Protein AF-A7SF29-F1 (afdb_monomer)

Structure (mmCIF, N/CA/C/O backbone):
data_AF-A7SF29-F1
#
_entry.id   AF-A7SF29-F1
#
loop_
_atom_site.group_PDB
_atom_site.id
_atom_site.type_symbol
_atom_site.label_atom_id
_atom_site.label_alt_id
_atom_site.label_comp_id
_atom_site.label_asym_id
_atom_site.label_entity_id
_atom_site.label_seq_id
_atom_site.pdbx_PDB_ins_code
_atom_site.Cartn_x
_atom_site.Cartn_y
_atom_site.Cartn_z
_atom_site.occupancy
_atom_site.B_iso_or_equiv
_atom_site.auth_seq_id
_atom_site.auth_comp_id
_atom_site.auth_asym_id
_atom_site.auth_atom_id
_atom_site.pdbx_PDB_model_num
ATOM 1 N N . MET A 1 1 ? 25.256 -16.447 -29.160 1.00 44.31 1 MET A N 1
ATOM 2 C CA . MET A 1 1 ? 24.575 -16.231 -30.457 1.00 44.31 1 MET A CA 1
ATOM 3 C C . MET A 1 1 ? 23.401 -15.228 -30.400 1.00 44.31 1 MET A C 1
ATOM 5 O O . MET A 1 1 ? 22.912 -14.857 -31.452 1.00 44.31 1 MET A O 1
ATOM 9 N N . LEU A 1 2 ? 22.988 -14.703 -29.229 1.00 45.66 2 LEU A N 1
ATOM 10 C CA . LEU A 1 2 ? 21.874 -13.729 -29.102 1.00 45.66 2 LEU A CA 1
ATOM 11 C C . LEU A 1 2 ? 22.300 -12.249 -28.932 1.00 45.66 2 LEU A C 1
ATOM 13 O O . LEU A 1 2 ? 21.450 -11.371 -28.845 1.00 45.66 2 LEU A O 1
ATOM 17 N N . PHE A 1 3 ? 23.603 -11.946 -28.924 1.00 51.81 3 PHE A N 1
ATOM 18 C CA . PHE A 1 3 ? 24.133 -10.595 -28.661 1.00 51.81 3 PHE A CA 1
ATOM 19 C C . PHE A 1 3 ? 24.069 -9.632 -29.865 1.00 51.81 3 PHE A C 1
ATOM 21 O O . PHE A 1 3 ? 24.267 -8.435 -29.692 1.00 51.81 3 PHE A O 1
ATOM 28 N N . ASN A 1 4 ? 23.767 -10.123 -31.073 1.00 58.84 4 ASN A N 1
ATOM 29 C CA . ASN A 1 4 ? 23.844 -9.323 -32.306 1.00 58.84 4 ASN A CA 1
ATOM 30 C C . ASN A 1 4 ? 22.511 -8.687 -32.744 1.00 58.84 4 ASN A C 1
ATOM 32 O O . ASN A 1 4 ? 22.497 -7.925 -33.706 1.00 58.84 4 ASN A O 1
ATOM 36 N N . PHE A 1 5 ? 21.394 -8.967 -32.063 1.00 61.91 5 PHE A N 1
ATOM 37 C CA . PHE A 1 5 ? 20.075 -8.474 -32.487 1.00 61.91 5 PHE A CA 1
ATOM 38 C C . PHE A 1 5 ? 19.800 -7.025 -32.065 1.00 61.91 5 PHE A C 1
ATOM 40 O O . PHE A 1 5 ? 19.164 -6.279 -32.805 1.00 61.91 5 PHE A O 1
ATOM 47 N N . PHE A 1 6 ? 20.332 -6.595 -30.916 1.00 76.81 6 PHE A N 1
ATOM 48 C CA . PHE A 1 6 ? 20.069 -5.261 -30.368 1.00 76.81 6 PHE A CA 1
ATOM 49 C C . PHE A 1 6 ? 20.445 -4.116 -31.321 1.00 76.81 6 PHE A C 1
ATOM 51 O O . PHE A 1 6 ? 19.596 -3.260 -31.559 1.00 76.81 6 PHE A O 1
ATOM 58 N N . PRO A 1 7 ? 21.651 -4.071 -31.924 1.00 83.25 7 PRO A N 1
ATOM 59 C CA . PRO A 1 7 ? 22.020 -2.959 -32.800 1.00 83.25 7 PRO A CA 1
ATOM 60 C C . PRO A 1 7 ? 21.125 -2.830 -34.037 1.00 83.25 7 PRO A C 1
ATOM 62 O O . PRO A 1 7 ? 20.732 -1.718 -34.388 1.00 83.25 7 PRO A O 1
ATOM 65 N N . ALA A 1 8 ? 20.778 -3.954 -34.673 1.00 88.38 8 ALA A N 1
ATOM 66 C CA . ALA A 1 8 ? 19.949 -3.967 -35.876 1.00 88.38 8 ALA A CA 1
ATOM 67 C C . ALA A 1 8 ? 18.510 -3.531 -35.567 1.00 88.38 8 ALA A C 1
ATOM 69 O O . ALA A 1 8 ? 17.984 -2.638 -36.231 1.00 88.38 8 ALA A O 1
ATOM 70 N N . SER A 1 9 ? 17.906 -4.090 -34.513 1.00 90.56 9 SER A N 1
ATOM 71 C CA . SER A 1 9 ? 16.562 -3.707 -34.074 1.00 90.56 9 SER A CA 1
ATOM 72 C C . SER A 1 9 ? 16.500 -2.243 -33.641 1.00 90.56 9 SER A C 1
ATOM 74 O O . SER A 1 9 ? 15.633 -1.512 -34.102 1.00 90.56 9 SER A O 1
ATOM 76 N N . LEU A 1 10 ? 17.451 -1.770 -32.827 1.00 91.88 10 LEU A N 1
ATOM 77 C CA . LEU A 1 10 ? 17.484 -0.371 -32.387 1.00 91.88 10 LEU A CA 1
ATOM 78 C C . LEU A 1 10 ? 17.693 0.608 -33.548 1.00 91.88 10 LEU A C 1
ATOM 80 O O . LEU A 1 10 ? 17.181 1.723 -33.500 1.00 91.88 10 LEU A O 1
ATOM 84 N N . LYS A 1 11 ? 18.457 0.229 -34.580 1.00 91.75 11 LYS A N 1
ATOM 85 C CA . LYS A 1 11 ? 18.588 1.031 -35.802 1.00 91.75 11 LYS A CA 1
ATOM 86 C C . LYS A 1 11 ? 17.246 1.123 -36.531 1.00 91.75 11 LYS A C 1
ATOM 88 O O . LYS A 1 11 ? 16.775 2.229 -36.769 1.00 91.75 11 LYS A O 1
ATOM 93 N N . HIS A 1 12 ? 16.610 -0.018 -36.788 1.00 93.38 12 HIS A N 1
ATOM 94 C CA . HIS A 1 12 ? 15.307 -0.074 -37.447 1.00 93.38 12 HIS A CA 1
ATOM 95 C C . HIS A 1 12 ? 14.232 0.723 -36.690 1.00 93.38 12 HIS A C 1
ATOM 97 O O . HIS A 1 12 ? 13.472 1.472 -37.297 1.00 93.38 12 HIS A O 1
ATOM 103 N N . TYR A 1 13 ? 14.195 0.627 -35.358 1.00 94.69 13 TYR A N 1
ATOM 104 C CA . TYR A 1 13 ? 13.258 1.384 -34.523 1.00 94.69 13 TYR A CA 1
ATOM 105 C C . TYR A 1 13 ? 13.451 2.897 -34.651 1.00 94.69 13 TYR A C 1
ATOM 107 O O . TYR A 1 13 ? 12.472 3.624 -34.782 1.00 94.69 13 TYR A O 1
ATOM 115 N N . ARG A 1 14 ? 14.700 3.377 -34.698 1.00 93.50 14 ARG A N 1
ATOM 116 C CA . ARG A 1 14 ? 14.974 4.802 -34.947 1.00 93.50 14 ARG A CA 1
ATOM 117 C C . ARG A 1 14 ? 14.497 5.241 -36.330 1.00 93.50 14 ARG A C 1
ATOM 119 O O . ARG A 1 14 ? 13.853 6.274 -36.446 1.00 93.50 14 ARG A O 1
ATOM 126 N N . GLU A 1 15 ? 14.786 4.452 -37.362 1.00 94.44 15 GLU A N 1
ATOM 127 C CA . GLU A 1 15 ? 14.414 4.758 -38.753 1.00 94.44 15 GLU A CA 1
ATOM 128 C C . GLU A 1 15 ? 12.896 4.740 -38.983 1.00 94.44 15 GLU A C 1
ATOM 130 O O . GLU A 1 15 ? 12.392 5.457 -39.841 1.00 94.44 15 GLU A O 1
ATOM 135 N N . THR A 1 16 ? 12.160 3.954 -38.195 1.00 95.62 16 THR A N 1
ATOM 136 C CA . THR A 1 16 ? 10.691 3.853 -38.254 1.00 95.62 16 THR A CA 1
ATOM 137 C C . THR A 1 16 ? 9.968 4.819 -37.313 1.00 95.62 16 THR A C 1
ATOM 139 O O . THR A 1 16 ? 8.744 4.780 -37.219 1.00 95.62 16 THR A O 1
ATOM 142 N N . GLY A 1 17 ? 10.697 5.701 -36.620 1.00 94.00 17 GLY A N 1
ATOM 143 C CA . GLY A 1 17 ? 10.110 6.713 -35.739 1.00 94.00 17 GLY A CA 1
ATOM 144 C C . GLY A 1 17 ? 9.618 6.181 -34.388 1.00 94.00 17 GLY A C 1
ATOM 145 O O . GLY A 1 17 ? 8.903 6.886 -33.675 1.00 94.00 17 GLY A O 1
ATOM 146 N N . ILE A 1 18 ? 10.001 4.962 -33.995 1.00 95.81 18 ILE A N 1
ATOM 147 C CA . ILE A 1 18 ? 9.765 4.470 -32.635 1.00 95.81 18 ILE A CA 1
ATOM 148 C C . ILE A 1 18 ? 10.615 5.291 -31.665 1.00 95.81 18 ILE A C 1
ATOM 150 O O . ILE A 1 18 ? 11.820 5.459 -31.850 1.00 95.81 18 ILE A O 1
ATOM 154 N N . ARG A 1 19 ? 9.982 5.783 -30.597 1.00 95.81 19 ARG A N 1
ATOM 155 C CA . ARG A 1 19 ? 10.639 6.650 -29.606 1.00 95.81 19 ARG A CA 1
ATOM 156 C C . ARG A 1 19 ? 11.041 5.909 -28.337 1.00 95.81 19 ARG A C 1
ATOM 158 O O . ARG A 1 19 ? 12.102 6.168 -27.785 1.00 95.81 19 ARG A O 1
ATOM 165 N N . GLY A 1 20 ? 10.222 4.962 -27.889 1.00 96.25 20 GLY A N 1
ATOM 166 C CA . GLY A 1 20 ? 10.434 4.217 -26.653 1.00 96.25 20 GLY A CA 1
ATOM 167 C C . GLY A 1 20 ? 10.450 2.716 -26.885 1.00 96.25 20 GLY A C 1
ATOM 168 O O . GLY A 1 20 ? 9.543 2.181 -27.515 1.00 96.25 20 GLY A O 1
ATOM 169 N N . VAL A 1 21 ? 11.450 2.032 -26.338 1.00 96.25 21 VAL A N 1
ATOM 170 C CA . VAL A 1 21 ? 11.546 0.569 -26.379 1.00 96.25 21 VAL A CA 1
ATOM 171 C C . VAL A 1 21 ? 11.429 0.023 -24.967 1.00 96.25 21 VAL A C 1
ATOM 173 O O . VAL A 1 21 ? 12.101 0.509 -24.062 1.00 96.25 21 VAL A O 1
ATOM 176 N N . TRP A 1 22 ? 10.603 -1.005 -24.798 1.00 97.06 22 TRP A N 1
ATOM 177 C CA . TRP A 1 22 ? 10.375 -1.696 -23.532 1.00 97.06 22 TRP A CA 1
ATOM 178 C C . TRP A 1 22 ? 10.736 -3.165 -23.702 1.00 97.06 22 TRP A C 1
ATOM 180 O O . TRP A 1 22 ? 10.306 -3.801 -24.664 1.00 97.06 22 TRP A O 1
ATOM 190 N N . ILE A 1 23 ? 11.516 -3.714 -22.775 1.00 96.00 23 ILE A N 1
ATOM 191 C CA . ILE A 1 23 ? 11.890 -5.128 -22.792 1.00 96.00 23 ILE A CA 1
ATOM 192 C C . ILE A 1 23 ? 11.593 -5.730 -21.431 1.00 96.00 23 ILE A C 1
ATOM 194 O O . ILE A 1 23 ? 12.133 -5.305 -20.412 1.00 96.00 23 ILE A O 1
ATOM 198 N N . LYS A 1 24 ? 10.761 -6.770 -21.436 1.00 97.81 24 LYS A N 1
ATOM 199 C CA . LYS A 1 24 ? 10.537 -7.644 -20.289 1.00 97.81 24 LYS A CA 1
ATOM 200 C C . LYS A 1 24 ? 11.539 -8.792 -20.341 1.00 97.81 24 LYS A C 1
ATOM 202 O O . LYS A 1 24 ? 11.499 -9.606 -21.259 1.00 97.81 24 LYS A O 1
ATOM 207 N N . ILE A 1 25 ? 12.414 -8.874 -19.347 1.00 96.88 25 ILE A N 1
ATOM 208 C CA . ILE A 1 25 ? 13.416 -9.932 -19.215 1.00 96.88 25 ILE A CA 1
ATOM 209 C C . ILE A 1 25 ? 12.992 -10.833 -18.058 1.00 96.88 25 ILE A C 1
ATOM 211 O O . ILE A 1 25 ? 12.961 -10.404 -16.904 1.00 96.88 25 ILE A O 1
ATOM 215 N N . SER A 1 26 ? 12.646 -12.086 -18.360 1.00 97.94 26 SER A N 1
ATOM 216 C CA . SER A 1 26 ? 12.336 -13.080 -17.327 1.00 97.94 26 SER A CA 1
ATOM 217 C C . SER A 1 26 ? 13.552 -13.335 -16.433 1.00 97.94 26 SER A C 1
ATOM 219 O O . SER A 1 26 ? 14.686 -13.329 -16.908 1.00 97.94 26 SER A O 1
ATOM 221 N N . ILE A 1 27 ? 13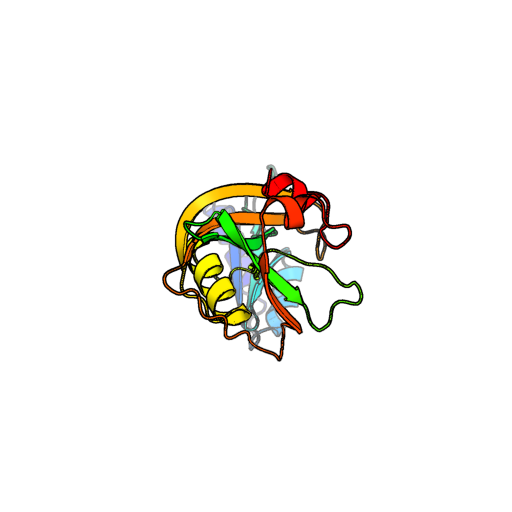.321 -13.669 -15.162 1.00 97.81 27 ILE A N 1
ATOM 222 C CA . ILE A 1 27 ? 14.365 -14.112 -14.230 1.00 97.81 27 ILE A CA 1
ATOM 223 C C . ILE A 1 27 ? 15.161 -15.311 -14.771 1.00 97.81 27 ILE A C 1
ATOM 225 O O . ILE A 1 27 ? 16.364 -15.402 -14.553 1.00 97.81 27 ILE A O 1
ATOM 229 N N . LYS A 1 28 ? 14.528 -16.181 -15.576 1.00 97.75 28 LYS A N 1
ATOM 230 C CA . LYS A 1 28 ? 15.188 -17.315 -16.255 1.00 97.75 28 LYS A CA 1
ATOM 231 C C . LYS A 1 28 ? 16.173 -16.884 -17.348 1.00 97.75 28 LYS A C 1
ATOM 233 O O . LYS A 1 28 ? 16.944 -17.697 -17.842 1.00 97.75 28 LYS A O 1
ATOM 238 N N . GLN A 1 29 ? 16.120 -15.620 -17.752 1.00 96.12 29 GLN A N 1
ATOM 239 C CA . GLN A 1 29 ? 16.907 -15.025 -18.826 1.00 96.12 29 GLN A CA 1
ATOM 240 C C . GLN A 1 29 ? 17.709 -13.812 -18.317 1.00 96.12 29 GLN A C 1
ATOM 242 O O . GLN A 1 29 ? 18.043 -12.910 -19.087 1.00 96.12 29 GLN A O 1
ATOM 247 N N . CYS A 1 30 ? 18.024 -13.776 -17.016 1.00 95.56 30 CYS A N 1
ATOM 248 C CA . CYS A 1 30 ? 18.692 -12.648 -16.361 1.00 95.56 30 CYS A CA 1
ATOM 249 C C . CYS A 1 30 ? 20.060 -12.295 -16.975 1.00 95.56 30 CYS A C 1
ATOM 251 O O . CYS A 1 30 ? 20.499 -11.150 -16.882 1.00 95.56 30 CYS A O 1
ATOM 253 N N . SER A 1 31 ? 20.699 -13.227 -17.686 1.00 95.62 31 SER A N 1
ATOM 254 C CA . SER A 1 31 ? 21.932 -12.979 -18.439 1.00 95.62 31 SER A CA 1
ATOM 255 C C . SER A 1 31 ? 21.786 -11.924 -19.548 1.00 95.62 31 SER A C 1
ATOM 257 O O . SER A 1 31 ? 22.798 -11.367 -19.972 1.00 95.62 31 SER A O 1
ATOM 259 N N . PHE A 1 32 ? 20.566 -11.580 -19.988 1.00 94.25 32 PHE A N 1
ATOM 260 C CA . PHE A 1 32 ? 20.338 -10.472 -20.930 1.00 94.25 32 PHE A CA 1
ATOM 261 C C . PHE A 1 32 ? 20.339 -9.085 -20.287 1.00 94.25 32 PHE A C 1
ATOM 263 O O . PHE A 1 32 ? 20.475 -8.098 -21.007 1.00 94.25 32 PHE A O 1
ATOM 270 N N . ILE A 1 33 ? 20.228 -8.983 -18.962 1.00 95.69 33 ILE A N 1
ATOM 271 C CA . ILE A 1 33 ? 20.222 -7.696 -18.254 1.00 95.69 33 ILE A CA 1
ATOM 272 C C . ILE A 1 33 ? 21.499 -6.884 -18.541 1.00 95.69 33 ILE A C 1
ATOM 274 O O . ILE A 1 33 ? 21.370 -5.769 -19.051 1.00 95.69 33 ILE A O 1
ATOM 278 N N . PRO A 1 34 ? 22.729 -7.405 -18.321 1.00 96.25 34 PRO A N 1
ATOM 279 C CA . PRO A 1 34 ? 23.945 -6.644 -18.625 1.00 96.25 34 PRO A CA 1
ATOM 280 C C . PRO A 1 34 ? 24.074 -6.291 -20.115 1.00 96.25 34 PRO A C 1
ATOM 282 O O . PRO A 1 34 ? 24.665 -5.269 -20.460 1.00 96.25 34 PRO A O 1
ATOM 285 N N . VAL A 1 35 ? 23.495 -7.100 -21.009 1.00 93.75 35 VAL A N 1
ATOM 286 C CA . VAL A 1 35 ? 23.484 -6.833 -22.456 1.00 93.75 35 VAL A CA 1
ATOM 287 C C . VAL A 1 35 ? 22.607 -5.633 -22.776 1.00 93.75 35 VAL A C 1
ATOM 289 O O . VAL A 1 35 ? 23.060 -4.714 -23.452 1.00 93.75 35 VAL A O 1
ATOM 292 N N . ALA A 1 36 ? 21.378 -5.609 -22.260 1.00 94.25 36 ALA A N 1
ATOM 293 C CA . ALA A 1 36 ? 20.461 -4.495 -22.455 1.00 94.25 36 ALA A CA 1
ATOM 294 C C . ALA A 1 36 ? 21.061 -3.189 -21.907 1.00 94.25 36 ALA A C 1
ATOM 296 O O . ALA A 1 36 ? 21.097 -2.184 -22.617 1.00 94.25 36 ALA A O 1
ATOM 297 N N . VAL A 1 37 ? 21.627 -3.223 -20.695 1.00 95.94 37 VAL A N 1
ATOM 298 C CA . VAL A 1 37 ? 22.277 -2.054 -20.077 1.00 95.94 37 VAL A CA 1
ATOM 299 C C . VAL A 1 37 ? 23.447 -1.548 -20.927 1.00 95.94 37 VAL A C 1
ATOM 301 O O . VAL A 1 37 ? 23.541 -0.350 -21.191 1.00 95.94 37 VAL A O 1
ATOM 304 N N . LYS A 1 38 ? 24.290 -2.445 -21.463 1.00 95.06 38 LYS A N 1
ATOM 305 C CA . LYS A 1 38 ? 25.384 -2.075 -22.382 1.00 95.06 38 LYS A CA 1
ATOM 306 C C . LYS A 1 38 ? 24.890 -1.360 -23.649 1.00 95.06 38 LYS A C 1
ATOM 308 O O . LYS A 1 38 ? 25.626 -0.562 -24.222 1.00 95.06 38 LYS A O 1
ATOM 313 N N . HIS A 1 39 ? 23.660 -1.629 -24.086 1.00 93.56 39 HIS A N 1
ATOM 314 C CA . HIS A 1 39 ? 23.034 -0.984 -25.244 1.00 93.56 39 HIS A CA 1
ATOM 315 C C . HIS A 1 39 ? 22.185 0.252 -24.892 1.00 93.56 39 HIS A C 1
ATOM 317 O O . HIS A 1 39 ? 21.512 0.801 -25.767 1.00 93.56 39 HIS A O 1
ATOM 323 N N . GLY A 1 40 ? 22.270 0.740 -23.650 1.00 94.19 40 GLY A N 1
ATOM 324 C CA . GLY A 1 40 ? 21.642 1.987 -23.210 1.00 94.19 40 GLY A CA 1
ATOM 325 C C . GLY A 1 40 ? 20.218 1.831 -22.684 1.00 94.19 40 GLY A C 1
ATOM 326 O O . GLY A 1 40 ? 19.515 2.833 -22.577 1.00 94.19 40 GLY A O 1
ATOM 327 N N . PHE A 1 41 ? 19.783 0.608 -22.367 1.00 96.12 41 PHE A N 1
ATOM 328 C CA . PHE A 1 41 ? 18.560 0.408 -21.593 1.00 96.12 41 PHE A CA 1
ATOM 329 C C . PHE A 1 41 ? 18.800 0.721 -20.113 1.00 96.12 41 PHE A C 1
ATOM 331 O O . PHE A 1 41 ? 19.853 0.403 -19.561 1.00 96.12 41 PHE A O 1
ATOM 338 N N . VAL A 1 42 ? 17.792 1.287 -19.459 1.00 97.06 42 VAL A N 1
ATOM 339 C CA . VAL A 1 42 ? 17.762 1.563 -18.018 1.00 97.06 42 VAL A CA 1
ATOM 340 C C . VAL A 1 42 ? 16.671 0.740 -17.342 1.00 97.06 42 VAL A C 1
ATOM 342 O O . VAL A 1 42 ? 15.740 0.268 -17.995 1.00 97.06 42 VAL A O 1
ATOM 345 N N . TYR A 1 43 ? 16.779 0.538 -16.031 1.00 97.62 43 TYR A N 1
ATOM 346 C CA . TYR A 1 43 ? 15.740 -0.151 -15.267 1.00 97.62 43 TYR A CA 1
ATOM 347 C C . TYR A 1 43 ? 14.499 0.725 -15.137 1.00 97.62 43 TYR A C 1
ATOM 349 O O . TYR A 1 43 ? 14.608 1.918 -14.869 1.00 97.62 43 TYR A O 1
ATOM 357 N N . HIS A 1 44 ? 13.327 0.114 -15.299 1.00 97.38 44 HIS A N 1
ATOM 358 C CA . HIS A 1 44 ? 12.052 0.789 -15.090 1.00 97.38 44 HIS A CA 1
ATOM 359 C C . HIS A 1 44 ? 11.307 0.223 -13.881 1.00 97.38 44 HIS A C 1
ATOM 361 O O . HIS A 1 44 ? 10.872 0.979 -13.022 1.00 97.38 44 HIS A O 1
ATOM 367 N N . HIS A 1 45 ? 11.104 -1.094 -13.826 1.00 96.62 45 HIS A N 1
ATOM 368 C CA . HIS A 1 45 ? 10.473 -1.769 -12.688 1.00 96.62 45 HIS A CA 1
ATOM 369 C C . HIS A 1 45 ? 10.777 -3.265 -12.700 1.00 96.62 45 HIS A C 1
ATOM 371 O O . HIS A 1 45 ? 11.206 -3.807 -13.720 1.00 96.62 45 HIS A O 1
ATOM 377 N N . CYS A 1 46 ? 10.533 -3.951 -11.588 1.00 95.88 46 CYS A N 1
ATOM 378 C CA . CYS A 1 46 ? 10.633 -5.402 -11.516 1.00 95.88 46 CYS A CA 1
ATOM 379 C C . CYS A 1 46 ? 9.464 -6.012 -10.743 1.00 95.88 46 CYS A C 1
ATOM 381 O O . CYS A 1 46 ? 8.822 -5.374 -9.916 1.00 95.88 46 CYS A O 1
ATOM 383 N N . TYR A 1 47 ? 9.222 -7.278 -11.043 1.00 94.38 47 TYR A N 1
ATOM 384 C CA . TYR A 1 47 ? 8.395 -8.198 -10.279 1.00 94.38 47 TYR A CA 1
ATOM 385 C C . TYR A 1 47 ? 9.278 -9.382 -9.863 1.00 94.38 47 TYR A C 1
ATOM 387 O O . TYR A 1 47 ? 10.362 -9.560 -10.430 1.00 94.38 47 TYR A O 1
ATOM 395 N N . PRO A 1 48 ? 8.822 -10.263 -8.954 1.00 96.12 48 PRO A N 1
ATOM 396 C CA . PRO A 1 48 ? 9.625 -11.406 -8.513 1.00 96.12 48 PRO A CA 1
ATOM 397 C C . PRO A 1 48 ? 10.159 -12.299 -9.648 1.00 96.12 48 PRO A C 1
ATOM 399 O O . PRO A 1 48 ? 11.181 -12.958 -9.492 1.00 96.12 48 PRO A O 1
ATOM 402 N N . THR A 1 49 ? 9.487 -12.331 -10.806 1.00 97.62 49 THR A N 1
ATOM 403 C CA . THR A 1 49 ? 9.821 -13.232 -11.922 1.00 97.62 49 THR A CA 1
ATOM 404 C C . THR A 1 49 ? 10.370 -12.538 -13.170 1.00 97.62 49 THR A C 1
ATOM 406 O O . THR A 1 49 ? 10.732 -13.231 -14.128 1.00 97.62 49 THR A O 1
ATOM 409 N N . PHE A 1 50 ? 10.443 -11.204 -13.206 1.00 97.69 50 PHE A N 1
ATOM 410 C CA . PHE A 1 50 ? 10.974 -10.464 -14.355 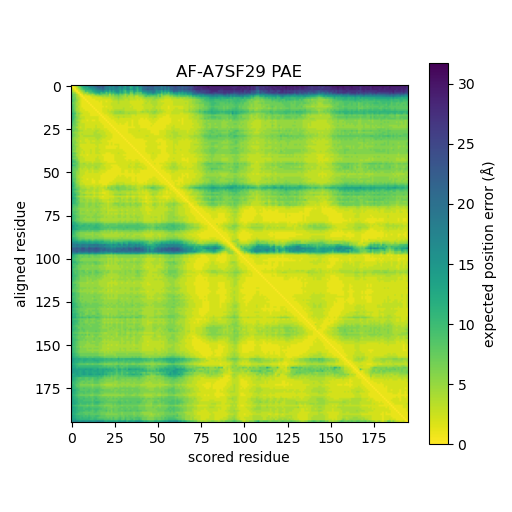1.00 97.69 50 PHE A CA 1
ATOM 411 C C . PHE A 1 50 ? 11.361 -9.022 -14.018 1.00 97.69 50 PHE A C 1
ATOM 413 O O . PHE A 1 50 ? 10.810 -8.409 -13.110 1.00 97.69 50 PHE A O 1
ATOM 420 N N . ILE A 1 51 ? 12.247 -8.451 -14.829 1.00 98.06 51 ILE A N 1
ATOM 421 C CA . ILE A 1 51 ? 12.541 -7.016 -14.853 1.00 98.06 51 ILE A CA 1
ATOM 422 C C . ILE A 1 51 ? 12.059 -6.413 -16.170 1.00 98.06 51 ILE A C 1
ATOM 424 O O . ILE A 1 51 ? 12.088 -7.067 -17.213 1.00 98.06 51 ILE A O 1
ATOM 428 N N . VAL A 1 52 ? 11.618 -5.163 -16.122 1.00 98.06 52 VAL A N 1
ATOM 429 C CA . VAL A 1 52 ? 11.344 -4.344 -17.296 1.00 98.06 52 VAL A CA 1
ATOM 430 C C . VAL A 1 52 ? 12.414 -3.273 -17.401 1.00 98.06 52 VAL A C 1
ATOM 432 O O . VAL A 1 52 ? 12.670 -2.526 -16.453 1.00 98.06 52 VAL A O 1
ATOM 435 N N . VAL A 1 53 ? 13.036 -3.214 -18.572 1.00 97.62 53 VAL A N 1
ATOM 436 C CA . VAL A 1 53 ? 14.029 -2.204 -18.927 1.00 97.62 53 VAL A CA 1
ATOM 437 C C . VAL A 1 53 ? 13.528 -1.384 -20.105 1.00 97.62 53 VAL A C 1
ATOM 439 O O . VAL A 1 53 ? 12.825 -1.906 -20.975 1.00 97.62 53 VAL A O 1
ATOM 442 N N . THR A 1 54 ? 13.879 -0.105 -20.137 1.00 97.62 54 THR A N 1
ATOM 443 C CA . THR A 1 54 ? 13.418 0.829 -21.165 1.00 97.62 54 THR A CA 1
ATOM 444 C C . THR A 1 54 ? 14.563 1.589 -21.804 1.00 97.62 54 THR A C 1
ATOM 446 O O . THR A 1 54 ? 15.623 1.762 -21.209 1.00 97.62 54 THR A O 1
ATOM 449 N N . GLN A 1 55 ? 14.356 2.044 -23.035 1.00 96.38 55 GLN A N 1
ATOM 450 C CA . GLN A 1 55 ? 15.257 2.973 -23.702 1.00 96.38 55 GLN A CA 1
ATOM 451 C C . GLN A 1 55 ? 14.444 4.015 -24.464 1.00 96.38 55 GLN A C 1
ATOM 453 O O . GLN A 1 55 ? 13.613 3.669 -25.306 1.00 96.38 55 GLN A O 1
ATOM 458 N N . TRP A 1 56 ? 14.716 5.287 -24.181 1.00 97.44 56 TRP A N 1
ATOM 459 C CA . TRP A 1 56 ? 14.298 6.398 -25.026 1.00 97.44 56 TRP A CA 1
ATOM 460 C C . TRP A 1 56 ? 15.313 6.560 -26.160 1.00 97.44 56 TRP A C 1
ATOM 462 O O . TRP A 1 56 ? 16.519 6.623 -25.919 1.00 97.44 56 TRP A O 1
ATOM 472 N N . LEU A 1 57 ? 14.838 6.520 -27.400 1.00 95.62 57 LEU A N 1
ATOM 473 C CA . LEU A 1 57 ? 15.668 6.528 -28.604 1.00 95.62 57 LEU A CA 1
ATOM 474 C C . LEU A 1 57 ? 16.034 7.933 -29.111 1.00 95.62 57 LEU A C 1
ATOM 476 O O . LEU A 1 57 ? 17.171 8.071 -29.583 1.00 95.62 57 LEU A O 1
ATOM 480 N N . PRO A 1 58 ? 15.142 8.943 -29.042 1.00 95.31 58 PRO A N 1
ATOM 481 C CA . PRO A 1 58 ? 15.470 10.323 -29.387 1.00 95.31 58 PRO A CA 1
ATOM 482 C C . PRO A 1 58 ? 16.575 10.891 -28.489 1.00 95.31 58 PRO A C 1
ATOM 484 O O . PRO A 1 58 ? 16.659 10.566 -27.303 1.00 95.31 58 PRO A O 1
ATOM 487 N N . LYS A 1 59 ? 17.447 11.721 -29.068 1.00 91.44 59 LYS A N 1
ATOM 488 C CA . LYS A 1 59 ? 18.600 12.329 -28.367 1.00 91.44 59 LYS A CA 1
ATOM 489 C C . LYS A 1 59 ? 18.470 13.840 -28.194 1.00 91.44 59 LYS A C 1
ATOM 491 O O . LYS A 1 59 ? 19.188 14.431 -27.399 1.00 91.44 59 LYS A O 1
ATOM 496 N N . ASP A 1 60 ? 17.600 14.437 -28.986 1.00 95.06 60 ASP A N 1
ATOM 497 C CA . ASP A 1 60 ? 17.357 15.862 -29.161 1.00 95.06 60 ASP A CA 1
ATOM 498 C C . ASP A 1 60 ? 16.156 16.364 -28.348 1.00 95.06 60 ASP A C 1
ATOM 500 O O . ASP A 1 60 ? 15.853 17.553 -28.357 1.00 95.06 60 ASP A O 1
ATOM 504 N N . GLU A 1 61 ? 15.503 15.478 -27.596 1.00 94.56 61 GLU A N 1
ATOM 505 C CA . GLU A 1 61 ? 14.335 15.798 -26.781 1.00 94.56 61 GLU A CA 1
ATOM 506 C C . GLU A 1 61 ? 14.331 15.035 -25.444 1.00 94.56 61 GLU A C 1
ATOM 508 O O . GLU A 1 61 ? 14.939 13.962 -25.333 1.00 94.56 61 GLU A O 1
ATOM 513 N N . PRO A 1 62 ? 13.630 15.558 -24.419 1.00 95.88 62 PRO A N 1
ATOM 514 C CA . PRO A 1 62 ? 13.493 14.883 -23.135 1.00 95.88 62 PRO A CA 1
ATOM 515 C C . PRO A 1 62 ? 12.806 13.518 -23.253 1.00 95.88 62 PRO A C 1
ATOM 517 O O . PRO A 1 62 ? 11.909 13.315 -24.072 1.00 95.88 62 PRO A O 1
ATOM 520 N N . ASN A 1 63 ? 13.189 12.592 -22.375 1.00 95.94 63 ASN A N 1
ATOM 521 C CA . ASN A 1 63 ? 12.518 11.304 -22.245 1.00 95.94 63 ASN A CA 1
ATOM 522 C C . ASN A 1 63 ? 11.100 11.496 -21.683 1.00 95.94 63 ASN A C 1
ATOM 524 O O . ASN A 1 63 ? 10.951 11.953 -20.552 1.00 95.94 63 ASN A O 1
ATOM 528 N N . SER A 1 64 ? 10.077 11.124 -22.457 1.00 95.38 64 SER A N 1
ATOM 529 C CA . SER A 1 64 ? 8.669 11.217 -22.048 1.00 95.38 64 SER A CA 1
ATOM 530 C C . SER A 1 64 ? 8.046 9.867 -21.672 1.00 95.38 64 SER A C 1
ATOM 532 O O . SER A 1 64 ? 6.820 9.742 -21.659 1.00 95.38 64 SER A O 1
ATOM 534 N N . LEU A 1 65 ? 8.853 8.827 -21.437 1.00 96.31 65 LEU A N 1
ATOM 535 C CA . LEU A 1 65 ? 8.343 7.568 -20.898 1.00 96.31 65 LEU A CA 1
ATOM 536 C C . LEU A 1 65 ? 7.823 7.798 -19.472 1.00 96.31 65 LEU A C 1
ATOM 538 O O . LEU A 1 65 ? 8.532 8.411 -18.671 1.00 96.31 65 LEU A O 1
ATOM 542 N N . PRO A 1 66 ? 6.617 7.309 -19.133 1.00 94.38 66 PRO A N 1
ATOM 543 C CA . PRO A 1 66 ? 6.119 7.395 -17.768 1.00 94.38 66 PRO A CA 1
ATOM 544 C C . PRO A 1 66 ? 7.049 6.628 -16.828 1.00 94.38 66 PRO A C 1
ATOM 546 O O . PRO A 1 66 ? 7.625 5.614 -17.216 1.00 94.38 66 PRO A O 1
ATOM 549 N N . THR A 1 67 ? 7.187 7.103 -15.593 1.00 92.62 67 THR A N 1
ATOM 550 C CA . THR A 1 67 ? 7.863 6.353 -14.531 1.00 92.62 67 THR A CA 1
ATOM 551 C C . THR A 1 67 ? 6.958 5.238 -14.004 1.00 92.62 67 THR A C 1
ATOM 553 O O . THR A 1 67 ? 5.750 5.223 -14.247 1.00 92.62 67 THR A O 1
ATOM 556 N N . PHE A 1 68 ? 7.526 4.292 -13.254 1.00 94.75 68 PHE A N 1
ATOM 557 C CA . PHE A 1 68 ? 6.721 3.301 -12.538 1.00 94.75 68 PHE A CA 1
ATOM 558 C C . PHE A 1 68 ? 6.014 3.909 -11.320 1.00 94.75 68 PHE A C 1
ATOM 560 O O . PHE A 1 68 ? 6.358 5.006 -10.886 1.00 94.75 68 PHE A O 1
ATOM 567 N N . ALA A 1 69 ? 5.042 3.183 -10.761 1.00 92.38 69 ALA A N 1
ATOM 568 C CA . ALA A 1 69 ? 4.380 3.570 -9.522 1.00 92.38 69 ALA A CA 1
ATOM 569 C C . ALA A 1 69 ? 5.378 3.580 -8.349 1.00 92.38 69 ALA A C 1
ATOM 571 O O . ALA A 1 69 ? 6.069 2.592 -8.105 1.00 92.38 69 ALA A O 1
ATOM 572 N N . THR A 1 70 ? 5.434 4.699 -7.624 1.00 92.62 70 THR A N 1
ATOM 573 C CA . THR A 1 70 ? 6.344 4.940 -6.486 1.00 92.62 70 THR A CA 1
ATOM 574 C C . THR A 1 70 ? 5.582 5.406 -5.247 1.00 92.62 70 THR A C 1
ATOM 576 O O . THR A 1 70 ? 6.078 6.218 -4.466 1.00 92.62 70 THR A O 1
ATOM 579 N N . THR A 1 71 ? 4.338 4.959 -5.096 1.00 95.38 71 THR A N 1
ATOM 580 C CA . THR A 1 71 ? 3.464 5.392 -4.008 1.00 95.38 71 THR A CA 1
ATOM 581 C C . THR A 1 71 ? 2.907 4.186 -3.282 1.00 95.38 71 THR A C 1
ATOM 583 O O . THR A 1 71 ? 2.323 3.291 -3.889 1.00 95.38 71 THR A O 1
ATOM 586 N N . TYR A 1 72 ? 3.109 4.181 -1.972 1.00 96.38 72 TYR A N 1
ATOM 587 C CA . TYR A 1 72 ? 2.474 3.265 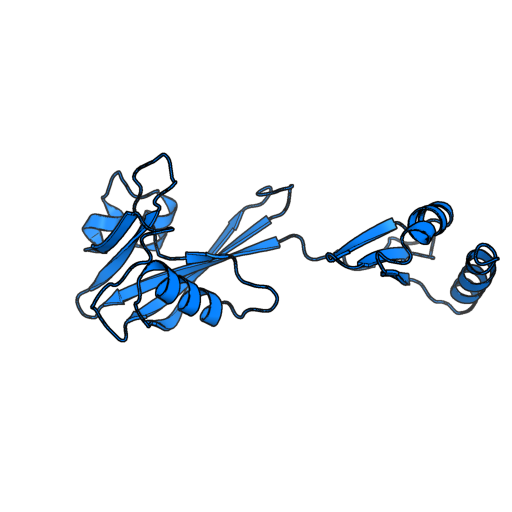-1.044 1.00 96.38 72 TYR A CA 1
ATOM 588 C C . TYR A 1 72 ? 1.044 3.726 -0.787 1.00 96.38 72 TYR A C 1
ATOM 590 O O . TYR A 1 72 ? 0.801 4.920 -0.628 1.00 96.38 72 TYR A O 1
ATOM 598 N N . ILE A 1 73 ? 0.109 2.780 -0.756 1.00 97.88 73 ILE A N 1
ATOM 599 C CA . ILE A 1 73 ? -1.299 3.048 -0.471 1.00 97.88 73 ILE A CA 1
ATOM 600 C C . ILE A 1 73 ? -1.652 2.358 0.841 1.00 97.88 73 ILE A C 1
ATOM 602 O O . ILE A 1 73 ? -1.686 1.130 0.902 1.00 97.88 73 ILE A O 1
ATOM 606 N N . GLY A 1 74 ? -1.881 3.149 1.883 1.00 97.81 74 GLY A N 1
ATOM 607 C CA . GLY A 1 74 ? -2.425 2.684 3.153 1.00 97.81 74 GLY A CA 1
ATOM 608 C C . GLY A 1 74 ? -3.895 3.067 3.284 1.00 97.81 74 GLY A C 1
ATOM 609 O O . GLY A 1 74 ? -4.319 4.114 2.791 1.00 97.81 74 GLY A O 1
ATOM 610 N N . VAL A 1 75 ? -4.682 2.239 3.959 1.00 98.62 75 VAL A N 1
ATOM 611 C CA . VAL A 1 75 ? -6.110 2.484 4.167 1.00 98.62 75 VAL A CA 1
ATOM 612 C C . VAL A 1 75 ? -6.484 2.146 5.603 1.00 98.62 75 VAL A C 1
ATOM 614 O O . VAL A 1 75 ? -6.017 1.150 6.147 1.00 98.62 75 VAL A O 1
ATOM 617 N N . ALA A 1 76 ? -7.337 2.964 6.215 1.00 98.31 76 ALA A N 1
ATOM 618 C CA . ALA A 1 76 ? -7.948 2.661 7.501 1.00 98.31 76 ALA A CA 1
ATOM 619 C C . ALA A 1 76 ? -9.468 2.782 7.486 1.00 98.31 76 ALA A C 1
ATOM 621 O O . ALA A 1 76 ? -10.039 3.621 6.783 1.00 98.31 76 ALA A O 1
ATOM 622 N N . GLY A 1 77 ? -10.097 1.955 8.318 1.00 98.44 77 GLY A N 1
ATOM 623 C CA . GLY A 1 77 ? -11.516 2.008 8.626 1.00 98.44 77 GLY A CA 1
ATOM 624 C C . GLY A 1 77 ? -11.786 2.909 9.827 1.00 98.44 77 GLY A C 1
ATOM 625 O O . GLY A 1 77 ? -11.396 2.613 10.953 1.00 98.44 77 GLY A O 1
ATOM 626 N N . PHE A 1 78 ? -12.505 3.999 9.597 1.00 98.50 78 PHE A N 1
ATOM 627 C CA . PHE A 1 78 ? -13.139 4.811 10.628 1.00 98.50 78 PHE A CA 1
ATOM 628 C C . PHE A 1 78 ? -14.546 4.253 10.867 1.00 98.50 78 PHE A C 1
ATOM 630 O O . PHE A 1 78 ? -15.527 4.716 10.283 1.00 98.50 78 PHE A O 1
ATOM 637 N N . VAL A 1 79 ? -14.623 3.172 11.647 1.00 98.62 79 VAL A N 1
ATOM 638 C CA . VAL A 1 79 ? -15.863 2.407 11.846 1.00 98.62 79 VAL A CA 1
ATOM 639 C C . VAL A 1 79 ? -16.620 2.953 13.050 1.00 98.62 79 VAL A C 1
ATOM 641 O O . VAL A 1 79 ? -16.146 2.834 14.181 1.00 98.62 79 VAL A O 1
ATOM 644 N N . VAL A 1 80 ? -17.799 3.527 12.814 1.00 98.06 80 VAL A N 1
ATOM 645 C CA . VAL A 1 80 ? -18.605 4.185 13.853 1.00 98.06 80 VAL A CA 1
ATOM 646 C C . VAL A 1 80 ? -19.939 3.468 14.006 1.00 98.06 80 VAL A C 1
ATOM 648 O O . VAL A 1 80 ? -20.629 3.205 13.023 1.00 98.06 80 VAL A O 1
ATOM 651 N N . ARG A 1 81 ? -20.296 3.141 15.248 1.00 96.19 81 ARG A N 1
ATOM 652 C CA . ARG A 1 81 ? -21.615 2.608 15.605 1.00 96.19 81 ARG A CA 1
ATOM 653 C C . ARG A 1 81 ? -22.668 3.709 15.698 1.00 96.19 81 ARG A C 1
ATOM 655 O O . ARG A 1 81 ? -22.346 4.874 15.904 1.00 96.19 81 ARG A O 1
ATOM 662 N N . ASP A 1 82 ? -23.935 3.309 15.675 1.00 94.38 82 ASP A N 1
ATOM 663 C CA . ASP A 1 82 ? -25.080 4.219 15.822 1.00 94.38 82 ASP A CA 1
ATOM 664 C C . ASP A 1 82 ? -25.098 4.989 17.157 1.00 94.38 82 ASP A C 1
ATOM 666 O O . ASP A 1 82 ? -25.696 6.059 17.245 1.00 94.38 82 ASP A O 1
ATOM 670 N N . ASP A 1 83 ? -24.433 4.475 18.196 1.00 94.56 83 ASP A N 1
ATOM 671 C CA . ASP A 1 83 ? -24.268 5.146 19.493 1.00 94.56 83 ASP A CA 1
ATOM 672 C C . ASP A 1 83 ? -23.038 6.069 19.565 1.00 94.56 83 ASP A C 1
ATOM 674 O O . ASP A 1 83 ? -22.748 6.622 20.622 1.00 94.56 83 ASP A O 1
ATOM 678 N N . GLY A 1 84 ? -22.330 6.266 18.449 1.00 94.69 84 GLY A N 1
ATOM 679 C CA . GLY A 1 84 ? -21.190 7.177 18.342 1.00 94.69 84 GLY A CA 1
ATOM 680 C C . GLY A 1 84 ? -19.848 6.581 18.773 1.00 94.69 84 GLY A C 1
ATOM 681 O O . GLY A 1 84 ? -18.833 7.281 18.727 1.00 94.69 84 GLY A O 1
ATOM 682 N N . GLN A 1 85 ? -19.801 5.302 19.157 1.00 97.88 85 GLN A N 1
ATOM 683 C CA . GLN A 1 85 ? -18.546 4.644 19.515 1.00 97.88 85 GLN A CA 1
ATOM 684 C C . GLN A 1 85 ? -17.719 4.271 18.276 1.00 97.88 85 GLN A C 1
ATOM 686 O O . GLN A 1 85 ? -18.236 3.730 17.296 1.00 97.88 85 GLN A O 1
ATOM 691 N N . LEU A 1 86 ? -16.411 4.514 18.355 1.00 98.44 86 LEU A N 1
ATOM 692 C CA . LEU A 1 86 ? -15.420 4.244 17.315 1.00 98.44 86 LEU A CA 1
ATOM 693 C C . LEU A 1 86 ? -14.707 2.911 17.572 1.00 98.44 86 LEU A C 1
ATOM 695 O O . LEU A 1 86 ? -14.268 2.641 18.692 1.00 98.44 86 LEU A O 1
ATOM 699 N N . LEU A 1 87 ? -14.539 2.092 16.535 1.00 98.56 87 LEU A N 1
ATOM 700 C CA . LEU A 1 87 ? -13.711 0.888 16.608 1.00 98.56 87 LEU A CA 1
ATOM 701 C C . LEU A 1 87 ? -12.226 1.252 16.591 1.00 98.56 87 LEU A C 1
ATOM 703 O O . LEU A 1 87 ? -11.754 1.926 15.674 1.00 98.56 87 LEU A O 1
ATOM 707 N N . VAL A 1 88 ? -11.477 0.771 17.580 1.00 98.06 88 VAL A N 1
ATOM 708 C CA . VAL A 1 88 ? -10.039 1.035 17.698 1.00 98.06 88 VAL A CA 1
ATOM 709 C C . VAL A 1 88 ? -9.264 -0.226 18.046 1.00 98.06 88 VAL A C 1
ATOM 711 O O . VAL A 1 88 ? -9.773 -1.113 18.736 1.00 98.06 88 VAL A O 1
ATOM 714 N N . VAL A 1 89 ? -8.006 -0.275 17.606 1.00 97.12 89 VAL A N 1
ATOM 715 C CA . VAL A 1 89 ? -7.113 -1.422 17.807 1.00 97.12 89 VAL A CA 1
ATOM 716 C C . VAL A 1 89 ? -5.769 -1.034 18.430 1.00 97.12 89 VAL A C 1
ATOM 718 O O . VAL A 1 89 ? -5.238 0.061 18.217 1.00 97.12 89 VAL A O 1
ATOM 721 N N . LYS A 1 90 ? -5.283 -1.964 19.253 1.00 94.75 90 LYS A N 1
ATOM 722 C CA . LYS A 1 90 ? -3.961 -2.197 19.841 1.00 94.75 90 LYS A CA 1
ATOM 723 C C . LYS A 1 90 ? -3.022 -3.025 18.961 1.00 94.75 90 LYS A C 1
ATOM 725 O O . LYS A 1 90 ? -3.204 -4.229 18.972 1.00 94.75 90 LYS A O 1
ATOM 730 N N . GLU A 1 91 ? -2.003 -2.498 18.278 1.00 90.62 91 GLU A N 1
ATOM 731 C CA . GLU A 1 91 ? -0.989 -3.376 17.643 1.00 90.62 91 GLU A CA 1
ATOM 732 C C . GLU A 1 91 ? -0.158 -4.137 18.694 1.00 90.62 91 GLU A C 1
ATOM 734 O O . GLU A 1 91 ? 0.285 -3.556 19.683 1.00 90.62 91 GLU A O 1
ATOM 739 N N . ARG A 1 92 ? 0.112 -5.429 18.464 1.00 86.69 92 ARG A N 1
ATOM 740 C CA . ARG A 1 92 ? 0.826 -6.298 19.416 1.00 86.69 92 ARG A CA 1
ATOM 741 C C . ARG A 1 92 ? 2.329 -6.058 19.483 1.00 86.69 92 ARG A C 1
ATOM 743 O O . ARG A 1 92 ? 2.916 -6.134 20.558 1.00 86.69 92 ARG A O 1
ATOM 750 N N . PHE A 1 93 ? 2.962 -5.818 18.338 1.00 83.69 93 PHE A N 1
ATOM 751 C CA . PHE A 1 93 ? 4.425 -5.740 18.229 1.00 83.69 93 PHE A CA 1
ATOM 752 C C . PHE A 1 93 ? 4.965 -4.310 18.219 1.00 83.69 93 PHE A C 1
ATOM 754 O O . PHE A 1 93 ? 6.164 -4.098 18.023 1.00 83.69 93 PHE A O 1
ATOM 761 N N . ARG A 1 94 ? 4.102 -3.313 18.430 1.00 76.88 94 ARG A N 1
ATOM 762 C CA . ARG A 1 94 ? 4.542 -1.926 18.541 1.00 76.88 94 ARG A CA 1
ATOM 763 C C . ARG A 1 94 ? 5.114 -1.679 19.933 1.0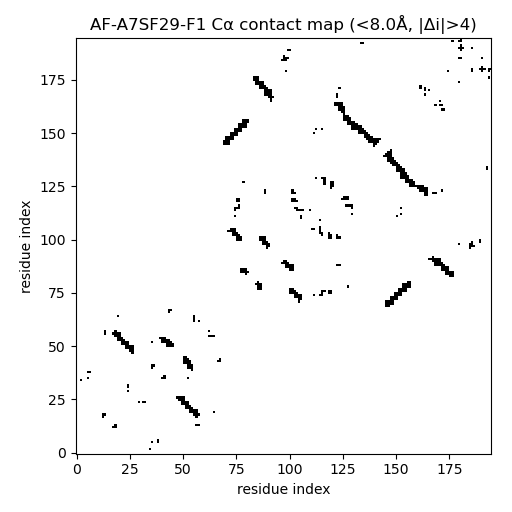0 76.88 94 ARG A C 1
ATOM 765 O O . ARG A 1 94 ? 4.538 -2.073 20.938 1.00 76.88 94 ARG A O 1
ATOM 772 N N . THR A 1 95 ? 6.248 -0.988 19.992 1.00 68.38 95 THR A N 1
ATOM 773 C CA . THR A 1 95 ? 6.925 -0.644 21.255 1.00 68.38 95 THR A CA 1
ATOM 774 C C . THR A 1 95 ? 6.167 0.387 22.087 1.00 68.38 95 THR A C 1
ATOM 776 O O . THR A 1 95 ? 6.433 0.527 23.278 1.00 68.38 95 THR A O 1
ATOM 779 N N . GLN A 1 96 ? 5.247 1.123 21.465 1.00 73.62 96 GLN A N 1
ATOM 780 C CA . GLN A 1 96 ? 4.460 2.165 22.102 1.00 73.62 96 GLN A CA 1
ATOM 781 C C . GLN A 1 96 ? 2.992 1.755 22.167 1.00 73.62 96 GLN A C 1
ATOM 783 O O . GLN A 1 96 ? 2.401 1.320 21.177 1.00 73.62 96 GLN A O 1
ATOM 788 N N . ASP A 1 97 ? 2.417 1.942 23.347 1.00 77.75 97 ASP A N 1
ATOM 789 C CA . ASP A 1 97 ? 1.047 1.584 23.668 1.00 77.75 97 ASP A CA 1
ATOM 790 C C . ASP A 1 97 ? 0.071 2.610 23.071 1.00 77.75 97 ASP A C 1
ATOM 792 O O . ASP A 1 97 ? -0.283 3.590 23.731 1.00 77.75 97 ASP A O 1
ATOM 796 N N . HIS A 1 98 ? -0.318 2.420 21.804 1.00 90.44 98 HIS A N 1
ATOM 797 C CA . HIS A 1 98 ? -1.126 3.386 21.054 1.00 90.44 98 HIS A CA 1
ATOM 798 C C . HIS A 1 98 ? -2.398 2.806 20.458 1.00 90.44 98 HIS A C 1
ATOM 800 O O . HIS A 1 98 ? -2.335 1.837 19.716 1.00 90.44 98 HIS A O 1
ATOM 806 N N . TRP A 1 99 ? -3.531 3.468 20.692 1.00 95.75 99 TRP A N 1
ATOM 807 C CA . TRP A 1 99 ? -4.777 3.182 19.986 1.00 95.75 99 TRP A CA 1
ATOM 808 C C . TRP A 1 99 ? -4.747 3.804 18.587 1.00 95.75 99 TRP A C 1
ATOM 810 O O . TRP A 1 99 ? -4.419 4.985 18.421 1.00 95.75 99 TRP A O 1
ATOM 820 N N . LYS A 1 100 ? -5.110 3.013 17.576 1.00 95.88 100 LYS A N 1
ATOM 821 C CA . LYS A 1 100 ? -5.254 3.456 16.184 1.00 95.88 100 LYS A CA 1
ATOM 822 C C . LYS A 1 100 ? -6.592 3.001 15.601 1.00 95.88 100 LYS A C 1
ATOM 824 O O . LYS A 1 100 ? -7.264 2.138 16.165 1.00 95.88 100 LYS A O 1
ATOM 829 N N . LEU A 1 101 ? -6.945 3.579 14.457 1.00 97.44 101 LEU A N 1
ATOM 830 C CA . LEU A 1 101 ? -7.965 3.013 13.579 1.00 97.44 101 LEU A CA 1
ATOM 831 C C . LEU A 1 101 ? -7.461 1.672 13.017 1.00 97.44 101 LEU A C 1
ATOM 833 O O . 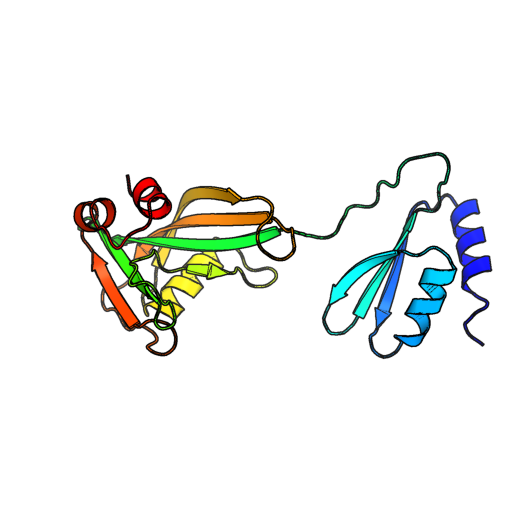LEU A 1 101 ? -6.257 1.576 12.740 1.00 97.44 101 LEU A O 1
ATOM 837 N N . PRO A 1 102 ? -8.335 0.670 12.834 1.00 97.38 102 PRO A N 1
ATOM 838 C CA . PRO A 1 102 ? -7.966 -0.536 12.111 1.00 97.38 102 PRO A CA 1
ATOM 839 C C . PRO A 1 102 ? -7.593 -0.214 10.661 1.00 97.38 102 PRO A C 1
ATOM 841 O O . PRO A 1 102 ? -8.210 0.657 10.036 1.00 97.38 102 PRO A O 1
ATOM 844 N N . GLY A 1 103 ? -6.572 -0.877 10.125 1.00 97.00 103 GLY A N 1
ATOM 845 C CA . GLY A 1 103 ? -6.080 -0.572 8.784 1.00 97.00 103 GLY A CA 1
ATOM 846 C C . GLY A 1 103 ? -4.664 -1.043 8.479 1.00 97.00 103 GLY A C 1
ATOM 847 O O . GLY A 1 103 ? -3.827 -1.197 9.374 1.00 97.00 103 GLY A O 1
ATOM 848 N N . GLY A 1 104 ? -4.377 -1.116 7.181 1.00 96.50 104 GLY A N 1
ATOM 849 C CA . GLY A 1 104 ? -3.133 -1.642 6.638 1.00 96.50 104 GLY A CA 1
ATOM 850 C C . GLY A 1 104 ? -2.871 -1.194 5.203 1.00 96.50 104 GLY A C 1
ATOM 851 O O . GLY A 1 104 ? -3.293 -0.117 4.772 1.00 96.50 104 GLY A O 1
ATOM 852 N N . MET A 1 105 ? -2.079 -1.983 4.483 1.00 97.31 105 MET A N 1
ATOM 853 C CA . MET A 1 105 ? -1.648 -1.675 3.119 1.00 97.31 105 MET A CA 1
ATOM 854 C C . MET A 1 105 ? -2.647 -2.241 2.111 1.00 97.31 105 MET A C 1
ATOM 856 O O . MET A 1 105 ? -3.127 -3.358 2.277 1.00 97.31 105 MET A O 1
ATOM 860 N N . ALA A 1 106 ? -2.912 -1.503 1.034 1.00 97.88 106 ALA A N 1
ATOM 861 C CA . ALA A 1 106 ? -3.675 -2.047 -0.081 1.00 97.88 106 ALA A CA 1
ATOM 862 C C . ALA A 1 106 ? -2.874 -3.140 -0.798 1.00 97.88 106 ALA A C 1
ATOM 864 O O . ALA A 1 106 ? -1.690 -2.953 -1.113 1.00 97.88 106 ALA A O 1
ATOM 865 N N . ASP A 1 107 ? -3.539 -4.255 -1.093 1.00 96.38 107 ASP A N 1
ATOM 866 C CA . ASP A 1 107 ? -2.967 -5.308 -1.919 1.00 96.38 107 ASP A CA 1
ATOM 867 C C . ASP A 1 107 ? -2.851 -4.875 -3.387 1.00 96.38 107 ASP A C 1
ATOM 869 O O . ASP A 1 107 ? -3.431 -3.887 -3.853 1.00 96.38 107 ASP A O 1
ATOM 873 N N . TYR A 1 108 ? -2.064 -5.629 -4.158 1.00 92.19 108 TYR A N 1
ATOM 874 C CA . TYR A 1 108 ? -1.876 -5.346 -5.577 1.00 92.19 108 TYR A CA 1
ATOM 875 C C . TYR A 1 108 ? -3.214 -5.391 -6.333 1.00 92.19 108 TYR A C 1
ATOM 877 O O . TYR A 1 108 ? -3.854 -6.438 -6.409 1.00 92.19 108 TYR A O 1
ATOM 885 N N . ASN A 1 109 ? -3.579 -4.264 -6.957 1.00 92.38 109 ASN A N 1
ATOM 886 C CA . ASN A 1 109 ? -4.851 -4.046 -7.659 1.00 92.38 109 ASN A CA 1
ATOM 887 C C . ASN A 1 109 ? -6.108 -4.155 -6.772 1.00 92.38 109 ASN A C 1
ATOM 889 O O . ASN A 1 109 ? -7.193 -4.421 -7.291 1.00 92.38 109 ASN A O 1
ATOM 893 N N . GLU A 1 110 ? -5.986 -3.939 -5.464 1.00 97.25 110 GLU A N 1
ATOM 894 C CA . GLU A 1 110 ? -7.131 -3.892 -4.553 1.00 97.25 110 GLU A CA 1
ATOM 895 C C . GLU A 1 110 ? -7.793 -2.498 -4.544 1.00 97.25 110 GLU A C 1
ATOM 897 O O . GLU A 1 110 ? -7.118 -1.468 -4.602 1.00 97.25 110 GLU A O 1
ATOM 902 N N . ASP A 1 111 ? -9.129 -2.456 -4.505 1.00 97.62 111 ASP A N 1
ATOM 903 C CA . ASP A 1 111 ? -9.895 -1.210 -4.361 1.00 97.62 111 ASP A CA 1
ATOM 904 C C . ASP A 1 111 ? -9.817 -0.704 -2.914 1.00 97.62 111 ASP A C 1
ATOM 906 O O . ASP A 1 111 ? -9.922 -1.489 -1.977 1.00 97.62 111 ASP A O 1
ATOM 910 N N . ILE A 1 112 ? -9.714 0.614 -2.721 1.00 98.38 112 ILE A N 1
ATOM 911 C CA . ILE A 1 112 ? -9.591 1.245 -1.394 1.00 98.38 112 ILE A CA 1
ATOM 912 C C . ILE A 1 112 ? -10.706 0.813 -0.427 1.00 98.38 112 ILE A C 1
ATOM 914 O O . ILE A 1 112 ? -10.452 0.612 0.760 1.00 98.38 112 ILE A O 1
ATOM 918 N N . ARG A 1 113 ? -11.941 0.650 -0.915 1.00 98.25 113 ARG A N 1
ATOM 919 C CA . ARG A 1 113 ? -13.086 0.226 -0.094 1.00 98.25 113 ARG A CA 1
ATOM 920 C C . ARG A 1 113 ? -12.935 -1.225 0.344 1.00 98.25 113 ARG A C 1
ATOM 922 O O . ARG A 1 113 ? -13.249 -1.549 1.487 1.00 98.25 113 ARG A O 1
ATOM 929 N N . GLU A 1 114 ? -12.432 -2.075 -0.548 1.00 98.38 114 GLU A N 1
ATOM 930 C CA . GLU A 1 114 ? -12.170 -3.481 -0.242 1.00 98.38 114 GLU A CA 1
ATOM 931 C C . GLU A 1 114 ? -10.996 -3.632 0.720 1.00 98.38 114 GLU A C 1
ATOM 933 O O . GLU A 1 114 ? -11.137 -4.375 1.686 1.00 98.38 114 GLU A O 1
ATOM 938 N N . THR A 1 115 ? -9.914 -2.860 0.556 1.00 98.56 115 THR A N 1
ATOM 939 C CA . THR A 1 115 ? -8.822 -2.806 1.539 1.00 98.56 115 THR A CA 1
ATOM 940 C C . THR A 1 115 ? -9.351 -2.418 2.918 1.00 98.56 115 THR A C 1
ATOM 942 O O . THR A 1 115 ? -9.085 -3.116 3.888 1.00 98.56 115 THR A O 1
ATOM 945 N N . ALA A 1 116 ? -10.152 -1.348 3.027 1.00 98.56 116 ALA A N 1
ATOM 946 C CA . ALA A 1 116 ? -10.716 -0.933 4.314 1.00 98.56 116 ALA A CA 1
ATOM 947 C C . ALA A 1 116 ? -11.563 -2.048 4.953 1.00 98.56 116 ALA A C 1
ATOM 949 O O . ALA A 1 116 ? -11.415 -2.343 6.136 1.00 98.56 116 ALA A O 1
ATOM 950 N N . ARG A 1 117 ? -12.427 -2.700 4.162 1.00 98.44 117 ARG A N 1
ATOM 951 C CA . ARG A 1 117 ? -13.282 -3.798 4.628 1.00 98.44 117 ARG A CA 1
ATOM 952 C C . ARG A 1 117 ? -12.475 -5.022 5.055 1.00 98.44 117 ARG A C 1
ATOM 954 O O . ARG A 1 117 ? -12.795 -5.609 6.087 1.00 98.44 117 ARG A O 1
ATOM 961 N N . ARG A 1 118 ? -11.463 -5.408 4.273 1.00 98.19 118 ARG A N 1
ATOM 962 C CA . ARG A 1 118 ? -10.575 -6.536 4.566 1.00 98.19 118 ARG A CA 1
ATOM 963 C C . ARG A 1 118 ? -9.806 -6.289 5.858 1.00 98.19 118 ARG A C 1
ATOM 965 O O . ARG A 1 118 ? -9.907 -7.107 6.759 1.00 98.19 118 ARG A O 1
ATOM 972 N N . GLU A 1 119 ? -9.128 -5.152 5.974 1.00 98.12 119 GLU A N 1
ATOM 973 C CA . GLU A 1 119 ? -8.297 -4.824 7.140 1.00 98.12 119 GLU A CA 1
ATOM 974 C C . GLU A 1 119 ? -9.124 -4.739 8.432 1.00 98.12 119 GLU A C 1
ATOM 976 O O . GLU A 1 119 ? -8.742 -5.302 9.455 1.00 98.12 119 GLU A O 1
ATOM 981 N N . VAL A 1 120 ? -10.306 -4.104 8.393 1.00 98.25 120 VAL A N 1
ATOM 982 C CA . VAL A 1 120 ? -11.220 -4.078 9.550 1.00 98.25 120 VAL A CA 1
ATOM 983 C C . VAL A 1 120 ? -11.615 -5.498 9.959 1.00 98.25 120 VAL A C 1
ATOM 985 O O . VAL A 1 120 ? -11.579 -5.826 11.147 1.00 98.25 120 VAL A O 1
ATOM 988 N N . LEU A 1 121 ? -11.976 -6.346 8.994 1.00 97.62 121 LEU A N 1
ATOM 989 C CA . LEU A 1 121 ? -12.383 -7.722 9.262 1.00 97.62 121 LEU A CA 1
ATOM 990 C C . LEU A 1 121 ? -11.224 -8.569 9.807 1.00 97.62 121 LEU A C 1
ATOM 992 O O . LEU A 1 121 ? -11.421 -9.296 10.776 1.00 97.62 121 LEU A O 1
ATOM 996 N N . GLU A 1 122 ? -10.036 -8.471 9.213 1.00 96.50 122 GLU A N 1
ATOM 997 C CA . GLU A 1 122 ? -8.839 -9.223 9.608 1.00 96.50 122 GLU A CA 1
ATOM 998 C C . GLU A 1 122 ? -8.375 -8.838 11.018 1.00 96.50 122 GLU A C 1
ATOM 1000 O O . GLU A 1 122 ? -8.169 -9.713 11.862 1.00 96.50 122 GLU A O 1
ATOM 1005 N N . GLU A 1 123 ? -8.282 -7.538 11.316 1.00 96.88 123 GLU A N 1
ATOM 1006 C CA . GLU A 1 123 ? -7.794 -7.072 12.615 1.00 96.88 123 GLU A CA 1
ATOM 1007 C C . GLU A 1 123 ? -8.840 -7.236 13.732 1.00 96.88 123 GLU A C 1
ATOM 1009 O O . GLU A 1 123 ? -8.457 -7.417 14.885 1.00 96.88 123 GLU A O 1
ATOM 1014 N N . THR A 1 124 ? -10.150 -7.173 13.447 1.00 97.44 124 THR A N 1
ATOM 1015 C CA . THR A 1 124 ? -11.184 -7.053 14.506 1.00 97.44 124 THR A CA 1
ATOM 1016 C C . THR A 1 124 ? -12.313 -8.079 14.460 1.00 97.44 124 THR A C 1
ATOM 1018 O O . THR A 1 124 ? -13.069 -8.192 15.430 1.00 97.44 124 THR A O 1
ATOM 1021 N N . GLY A 1 125 ? -12.466 -8.807 13.356 1.00 97.38 125 GLY A N 1
ATOM 1022 C CA . GLY A 1 125 ? -13.606 -9.692 13.111 1.00 97.38 125 GLY A CA 1
ATOM 1023 C C . GLY A 1 125 ? -14.916 -8.967 12.770 1.00 97.38 125 GLY A C 1
ATOM 1024 O O . GLY A 1 125 ? -15.942 -9.625 12.602 1.00 97.38 125 GLY A O 1
ATOM 1025 N N . ILE A 1 126 ? -14.910 -7.633 12.666 1.00 98.00 126 ILE A N 1
ATOM 1026 C CA . ILE A 1 126 ? -16.096 -6.837 12.340 1.00 98.00 126 ILE A CA 1
ATOM 1027 C C . ILE A 1 126 ? -16.260 -6.742 10.824 1.00 98.00 126 ILE A C 1
ATOM 1029 O O . ILE A 1 126 ? -15.391 -6.247 10.111 1.00 98.00 126 ILE A O 1
ATOM 1033 N N . GLU A 1 127 ? -17.418 -7.157 10.319 1.00 97.88 127 GLU A N 1
ATOM 1034 C CA . GLU A 1 127 ? -17.829 -6.791 8.967 1.00 97.88 127 GLU A CA 1
ATOM 1035 C C . GLU A 1 127 ? -18.345 -5.351 8.971 1.00 97.88 127 GLU A C 1
ATOM 1037 O O . GLU A 1 127 ? -19.210 -5.004 9.775 1.00 97.88 127 GLU A O 1
ATOM 1042 N N . ALA A 1 128 ? -17.850 -4.515 8.061 1.00 98.00 128 ALA A N 1
ATOM 1043 C CA . ALA A 1 128 ? -18.266 -3.123 7.943 1.00 98.00 128 ALA A CA 1
ATOM 1044 C C . ALA A 1 128 ? -18.569 -2.746 6.487 1.00 98.00 128 ALA A C 1
ATOM 1046 O O . ALA A 1 128 ? -17.962 -3.275 5.552 1.00 98.00 128 ALA A O 1
ATOM 1047 N N . GLU A 1 129 ? -19.514 -1.830 6.290 1.00 98.06 129 GLU A N 1
ATOM 1048 C CA . GLU A 1 129 ? -19.852 -1.266 4.984 1.00 98.06 129 GLU A CA 1
ATOM 1049 C C . GLU A 1 129 ? -19.186 0.088 4.798 1.00 98.06 129 GLU A C 1
ATOM 1051 O O . GLU A 1 129 ? -19.192 0.933 5.690 1.00 98.06 129 GLU A O 1
ATOM 1056 N N . PHE A 1 130 ? -18.615 0.300 3.615 1.00 98.50 130 PHE A N 1
ATOM 1057 C CA . PHE A 1 130 ? -18.090 1.599 3.229 1.00 98.50 130 PHE A CA 1
ATOM 1058 C C . PHE A 1 130 ? -19.226 2.617 3.073 1.00 98.50 130 PHE A C 1
ATOM 1060 O O . PHE A 1 130 ? -20.201 2.355 2.369 1.00 98.50 130 PHE A O 1
ATOM 1067 N N . VAL A 1 131 ? -19.048 3.802 3.656 1.00 98.25 131 VAL A N 1
ATOM 1068 C CA . VAL A 1 131 ? -19.976 4.932 3.519 1.00 98.25 131 VAL A CA 1
ATOM 1069 C C . VAL A 1 131 ? -19.360 6.031 2.660 1.00 98.25 131 VAL A C 1
ATOM 1071 O O . VAL A 1 131 ? -19.922 6.418 1.636 1.00 98.25 131 VAL A O 1
ATOM 1074 N N . SER A 1 132 ? -18.203 6.554 3.068 1.00 98.06 132 SER A N 1
ATOM 1075 C CA . SER A 1 132 ? -17.547 7.673 2.389 1.00 98.06 132 SER A CA 1
ATOM 1076 C C . SER A 1 132 ? -16.055 7.746 2.714 1.00 98.06 132 SER A C 1
ATOM 1078 O O . SER A 1 132 ? -15.544 7.038 3.578 1.00 98.06 132 SER A O 1
ATOM 1080 N N . LEU A 1 133 ? -15.335 8.617 2.008 1.00 98.12 133 LEU A N 1
ATOM 1081 C CA . LEU A 1 133 ? -13.959 8.965 2.344 1.00 98.12 133 LEU A CA 1
ATOM 1082 C C . LEU A 1 133 ? -13.959 10.157 3.309 1.00 98.12 133 LEU A C 1
ATOM 1084 O O . LEU A 1 133 ? -14.540 11.194 2.994 1.00 98.12 133 LEU A O 1
ATOM 1088 N N . VAL A 1 134 ? -13.287 10.017 4.451 1.00 97.00 134 VAL A N 1
ATOM 1089 C CA . VAL A 1 134 ? -13.136 11.084 5.454 1.00 97.00 134 VAL A CA 1
ATOM 1090 C C . VAL A 1 134 ? -11.981 11.997 5.074 1.00 97.00 134 VAL A C 1
ATOM 1092 O O . VAL A 1 134 ? -12.137 13.213 4.994 1.00 97.00 134 VAL A O 1
ATOM 1095 N N . CYS A 1 135 ? -10.806 11.418 4.828 1.00 95.56 135 CYS A N 1
ATOM 1096 C CA . CYS A 1 135 ? -9.626 12.191 4.477 1.00 95.56 135 CYS A CA 1
ATOM 1097 C C . CYS A 1 135 ? -8.618 11.391 3.652 1.00 95.56 135 CYS A C 1
ATOM 1099 O O . CYS A 1 135 ? -8.640 10.157 3.597 1.00 95.56 135 CYS A O 1
ATOM 1101 N N . ILE A 1 136 ? -7.713 12.141 3.025 1.00 96.94 136 ILE A N 1
ATOM 1102 C CA . ILE A 1 136 ? -6.518 11.630 2.362 1.00 96.94 136 ILE A CA 1
ATOM 1103 C C . ILE A 1 136 ? -5.323 12.358 2.968 1.00 96.94 136 ILE A C 1
ATOM 1105 O O . ILE A 1 136 ? -5.306 13.588 3.035 1.00 96.94 136 ILE A O 1
ATOM 1109 N N . ARG A 1 137 ? -4.303 11.605 3.370 1.00 94.62 137 ARG A N 1
ATOM 1110 C CA . ARG A 1 137 ? -3.011 12.137 3.802 1.00 94.62 137 ARG A CA 1
ATOM 1111 C C . ARG A 1 137 ? -1.944 11.720 2.800 1.00 94.62 137 ARG A C 1
ATOM 1113 O O . ARG A 1 137 ? -1.820 10.544 2.487 1.00 94.62 137 ARG A O 1
ATOM 1120 N N . HIS A 1 138 ? -1.148 12.681 2.345 1.00 96.06 138 HIS A N 1
ATOM 1121 C CA . HIS A 1 138 ? 0.011 12.434 1.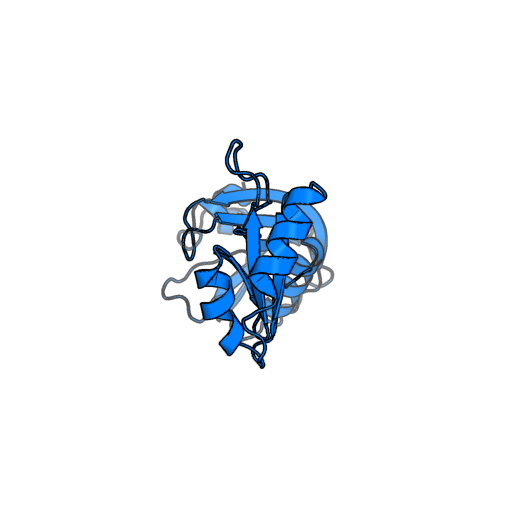492 1.00 96.06 138 HIS A CA 1
ATOM 1122 C C . HIS A 1 138 ? 1.289 12.827 2.232 1.00 96.06 138 HIS A C 1
ATOM 1124 O O . HIS A 1 138 ? 1.416 13.975 2.659 1.00 96.06 138 HIS A O 1
ATOM 1130 N N . ILE A 1 139 ? 2.223 11.888 2.391 1.00 94.44 139 ILE A N 1
ATOM 1131 C CA . ILE A 1 139 ? 3.553 12.143 2.959 1.00 94.44 139 ILE A CA 1
ATOM 1132 C C . ILE A 1 139 ? 4.626 11.786 1.918 1.00 94.44 139 ILE A C 1
ATOM 1134 O O . ILE A 1 139 ? 4.659 10.643 1.459 1.00 94.44 139 ILE A O 1
ATOM 1138 N N . PRO A 1 140 ? 5.501 12.731 1.527 1.00 95.75 140 PRO A N 1
ATOM 1139 C CA . PRO A 1 140 ? 6.667 12.430 0.700 1.00 95.75 140 PRO A CA 1
ATOM 1140 C C . PRO A 1 140 ? 7.787 11.777 1.527 1.00 95.75 140 PRO A C 1
ATOM 1142 O O . PRO A 1 140 ? 7.805 11.899 2.748 1.00 95.75 140 PRO A O 1
ATOM 1145 N N . ASP A 1 141 ? 8.741 11.135 0.848 1.00 94.06 141 ASP A N 1
ATOM 1146 C CA . ASP A 1 141 ? 9.961 10.563 1.449 1.00 94.06 141 ASP A CA 1
ATOM 1147 C C . ASP A 1 141 ? 9.697 9.584 2.612 1.00 94.06 141 ASP A C 1
ATOM 1149 O O . ASP A 1 141 ? 10.271 9.671 3.695 1.00 94.06 141 ASP A O 1
ATOM 1153 N N . PHE A 1 142 ? 8.774 8.645 2.391 1.00 92.12 142 PHE A N 1
ATOM 1154 C CA . PHE A 1 142 ? 8.453 7.587 3.341 1.00 92.12 142 PHE A CA 1
ATOM 1155 C C . PHE A 1 142 ? 9.433 6.407 3.193 1.00 92.12 142 PHE A C 1
ATOM 1157 O O . PHE A 1 142 ? 10.636 6.528 3.417 1.00 92.12 142 PHE A O 1
ATOM 1164 N N . ARG A 1 143 ? 8.953 5.216 2.827 1.00 90.56 143 ARG A N 1
ATOM 1165 C CA . ARG A 1 143 ? 9.809 4.036 2.663 1.00 90.56 143 ARG A CA 1
ATOM 1166 C C . ARG A 1 143 ? 10.535 4.101 1.324 1.00 90.56 143 ARG A C 1
ATOM 1168 O O . ARG A 1 143 ? 9.907 4.287 0.288 1.00 90.56 143 ARG A O 1
ATOM 1175 N N . PHE A 1 144 ? 11.854 3.914 1.349 1.00 94.12 144 PHE A N 1
ATOM 1176 C CA . PHE A 1 144 ? 12.709 3.876 0.154 1.00 94.12 144 PHE A CA 1
ATOM 1177 C C . PHE A 1 144 ? 12.587 5.122 -0.752 1.00 94.12 144 PHE A C 1
ATOM 1179 O O . PHE A 1 144 ? 12.684 5.007 -1.972 1.00 94.12 144 PHE A O 1
ATOM 1186 N N . GLY A 1 145 ? 12.332 6.301 -0.171 1.00 92.88 145 GLY A N 1
ATOM 1187 C CA . GLY A 1 145 ? 12.155 7.554 -0.918 1.00 92.88 145 GLY A CA 1
ATOM 1188 C C . GLY A 1 145 ? 10.838 7.664 -1.700 1.00 92.88 145 GLY A C 1
ATOM 1189 O O . GLY A 1 145 ? 10.655 8.601 -2.473 1.00 92.88 145 GLY A O 1
ATOM 1190 N N . CYS A 1 146 ? 9.917 6.712 -1.527 1.00 94.56 146 CYS A N 1
ATOM 1191 C CA . CYS A 1 146 ? 8.587 6.727 -2.137 1.00 94.56 146 CYS A CA 1
ATOM 1192 C C . CYS A 1 146 ? 7.588 7.498 -1.268 1.00 94.56 146 CYS A C 1
ATOM 1194 O O . CYS A 1 146 ? 7.790 7.649 -0.063 1.00 94.56 146 CYS A O 1
ATOM 1196 N N . SER A 1 147 ? 6.484 7.957 -1.856 1.00 95.75 147 SER A N 1
ATOM 1197 C CA . SER A 1 147 ? 5.423 8.619 -1.091 1.00 95.75 147 SER A CA 1
ATOM 1198 C C . SER A 1 147 ? 4.467 7.626 -0.425 1.00 95.75 147 SER A C 1
ATOM 1200 O O . SER A 1 147 ? 4.331 6.484 -0.862 1.00 95.75 147 SER A O 1
ATOM 1202 N N . ASP A 1 148 ? 3.795 8.077 0.631 1.00 96.44 148 ASP A N 1
ATOM 1203 C CA . ASP A 1 148 ? 2.687 7.398 1.309 1.00 96.44 148 ASP A CA 1
ATOM 1204 C C . ASP A 1 148 ? 1.387 8.167 1.050 1.00 96.44 148 ASP A C 1
ATOM 1206 O O . ASP A 1 148 ? 1.279 9.341 1.417 1.00 96.44 148 ASP A O 1
ATOM 1210 N N . LEU A 1 149 ? 0.414 7.518 0.412 1.00 97.25 149 LEU A N 1
ATOM 1211 C CA . LEU A 1 149 ? -0.971 7.971 0.323 1.00 97.25 149 LEU A CA 1
ATOM 1212 C C . LEU A 1 149 ? -1.821 7.135 1.271 1.00 97.25 149 LEU A C 1
ATOM 1214 O O . LEU A 1 149 ? -1.965 5.928 1.096 1.00 97.25 149 LEU A O 1
ATOM 1218 N N . TYR A 1 150 ? -2.407 7.794 2.259 1.00 97.31 150 TYR A N 1
ATOM 1219 C CA . TYR A 1 150 ? -3.203 7.160 3.293 1.00 97.31 150 TYR A CA 1
ATOM 1220 C C . TYR A 1 150 ? -4.652 7.633 3.227 1.00 97.31 150 TYR A C 1
ATOM 1222 O O . TYR A 1 150 ? -4.916 8.833 3.314 1.00 97.31 150 TYR A O 1
ATOM 1230 N N . PHE A 1 151 ? -5.575 6.690 3.074 1.00 98.44 151 PHE A N 1
ATOM 1231 C CA . PHE A 1 151 ? -7.009 6.929 2.954 1.00 98.44 151 PHE A CA 1
ATOM 1232 C C . PHE A 1 151 ? -7.717 6.532 4.246 1.00 98.44 151 PHE A C 1
ATOM 1234 O O . PHE A 1 151 ? -7.483 5.448 4.775 1.00 98.44 151 PHE A O 1
ATOM 1241 N N . VAL A 1 152 ? -8.624 7.376 4.732 1.00 98.44 152 VAL A N 1
ATOM 1242 C CA . VAL A 1 152 ? -9.491 7.035 5.866 1.00 98.44 152 VAL A CA 1
ATOM 1243 C C . VAL A 1 152 ? -10.923 6.930 5.379 1.00 98.44 152 VAL A C 1
ATOM 1245 O O . VAL A 1 152 ? -11.491 7.911 4.898 1.00 98.44 152 VAL A O 1
ATOM 1248 N N . CYS A 1 153 ? -11.504 5.744 5.506 1.00 98.69 153 CYS A N 1
ATOM 1249 C CA . CYS A 1 153 ? -12.853 5.444 5.050 1.00 98.69 153 CYS A CA 1
ATOM 1250 C C . CYS A 1 153 ? -13.821 5.457 6.231 1.00 98.69 153 CYS A C 1
ATOM 1252 O O . CYS A 1 153 ? -13.621 4.711 7.183 1.00 98.69 153 CYS A O 1
ATOM 1254 N N . LEU A 1 154 ? -14.881 6.260 6.163 1.00 98.56 154 LEU A N 1
ATOM 1255 C CA . LEU A 1 154 ? -16.008 6.158 7.084 1.00 98.56 154 LEU A CA 1
ATOM 1256 C C . LEU A 1 154 ? -16.767 4.873 6.778 1.00 98.56 154 LEU A C 1
ATOM 1258 O O . LEU A 1 154 ? -17.092 4.602 5.616 1.00 98.56 154 LEU A O 1
ATOM 1262 N N . MET A 1 155 ? -17.058 4.102 7.818 1.00 98.69 155 MET A N 1
ATOM 1263 C CA . MET A 1 155 ? -17.729 2.819 7.683 1.00 98.69 155 MET A CA 1
ATOM 1264 C C . MET A 1 155 ? -18.752 2.603 8.792 1.00 98.69 155 MET A C 1
ATOM 1266 O O . MET A 1 155 ? -18.580 3.085 9.913 1.00 98.69 155 MET A O 1
ATOM 1270 N N . THR A 1 156 ? -19.786 1.826 8.489 1.00 98.31 156 THR A N 1
ATOM 1271 C CA . THR A 1 156 ? -20.788 1.374 9.459 1.00 98.31 156 THR A CA 1
ATOM 1272 C C . THR A 1 156 ? -20.629 -0.124 9.713 1.00 98.31 156 THR A C 1
ATOM 1274 O O . THR A 1 156 ? -20.483 -0.898 8.764 1.00 98.31 156 THR A O 1
ATOM 1277 N N . PRO A 1 157 ? -20.624 -0.576 10.974 1.00 98.25 157 PRO A N 1
ATOM 1278 C CA . PRO A 1 157 ? -20.477 -1.990 11.281 1.00 98.25 157 PRO A CA 1
ATOM 1279 C C . PRO A 1 157 ? -21.783 -2.762 11.039 1.00 98.25 157 PRO A C 1
ATOM 1281 O O . PRO A 1 157 ? -22.871 -2.272 11.330 1.00 98.25 157 PRO A O 1
ATOM 1284 N N . LYS A 1 158 ? -21.676 -4.008 10.570 1.00 97.06 158 LYS A N 1
ATOM 1285 C CA . LYS A 1 158 ? -22.791 -4.972 10.478 1.00 97.06 158 LYS A CA 1
ATOM 1286 C C . LYS A 1 158 ? -22.993 -5.775 11.761 1.00 97.06 158 LYS A C 1
ATOM 1288 O O . LYS A 1 158 ? -24.051 -6.366 11.965 1.00 97.06 158 LYS A O 1
ATOM 1293 N N . SER A 1 159 ? -21.970 -5.830 12.607 1.00 94.06 159 SER A N 1
ATOM 1294 C CA . SER A 1 159 ? -21.959 -6.530 13.889 1.00 94.06 159 SER A CA 1
ATOM 1295 C C . SER A 1 159 ? -21.165 -5.726 14.918 1.00 94.06 159 SER A C 1
ATOM 1297 O O . SER A 1 159 ? -20.387 -4.844 14.572 1.00 94.06 159 SER A O 1
ATOM 1299 N N . THR A 1 160 ? -21.359 -6.012 16.202 1.00 93.69 160 THR A N 1
ATOM 1300 C CA . THR A 1 160 ? -20.661 -5.305 17.292 1.00 93.69 160 THR A CA 1
ATOM 1301 C C . THR A 1 160 ? -19.769 -6.217 18.129 1.00 93.69 160 THR A C 1
ATOM 1303 O O . THR A 1 160 ? -19.003 -5.726 18.960 1.00 93.69 160 THR A O 1
ATOM 1306 N N . GLU A 1 161 ? -19.844 -7.533 17.916 1.00 96.69 161 GLU A N 1
ATOM 1307 C CA . GLU A 1 161 ? -19.023 -8.520 18.613 1.00 96.69 161 GLU A CA 1
ATOM 1308 C C . GLU A 1 161 ? -17.615 -8.552 18.011 1.00 96.69 161 GLU A C 1
ATOM 1310 O O . GLU A 1 161 ? -17.420 -8.994 16.881 1.00 96.69 161 GLU A O 1
ATOM 1315 N N . ILE A 1 162 ? -16.632 -8.098 18.786 1.00 97.56 162 ILE A N 1
ATOM 1316 C CA . ILE A 1 162 ? -15.230 -8.055 18.368 1.00 97.56 162 ILE A CA 1
ATOM 1317 C C . ILE A 1 162 ? -14.585 -9.428 18.578 1.00 97.56 162 ILE A C 1
ATOM 1319 O O . ILE A 1 162 ? -14.642 -9.996 19.670 1.00 97.56 162 ILE A O 1
ATOM 1323 N N . LYS A 1 163 ? -13.917 -9.929 17.536 1.00 94.75 163 LYS A N 1
ATOM 1324 C CA . LYS A 1 163 ? -13.098 -11.150 17.532 1.00 94.75 163 LYS A CA 1
ATOM 1325 C C . LYS A 1 163 ? -11.801 -10.860 16.780 1.00 94.75 163 LYS A C 1
ATOM 1327 O O . LYS A 1 163 ? -11.680 -11.175 15.602 1.00 94.75 163 LYS A O 1
ATOM 1332 N N . PHE A 1 164 ? -10.858 -10.215 17.459 1.00 90.75 164 PHE A N 1
ATOM 1333 C CA . PHE A 1 164 ? -9.613 -9.750 16.84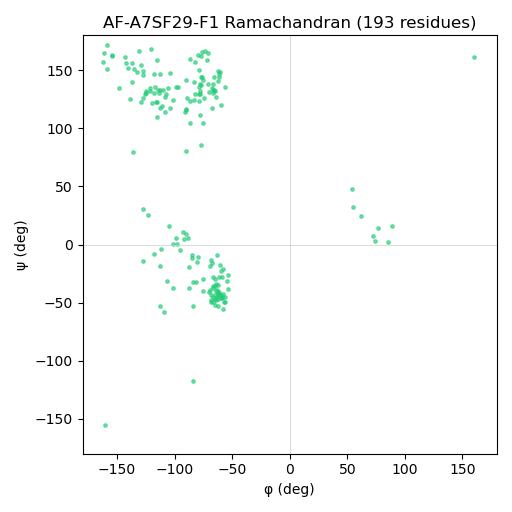7 1.00 90.75 164 PHE A CA 1
ATOM 1334 C C . PHE A 1 164 ? -8.574 -10.869 16.667 1.00 90.75 164 PHE A C 1
ATOM 1336 O O . PHE A 1 164 ? -8.514 -11.804 17.473 1.00 90.75 164 PHE A O 1
ATOM 1343 N N . ASP A 1 165 ? -7.720 -10.760 15.641 1.00 89.25 165 ASP A N 1
ATOM 1344 C CA . ASP A 1 165 ? -6.587 -11.678 15.466 1.00 89.25 165 ASP A CA 1
ATOM 1345 C C . ASP A 1 165 ? -5.470 -11.353 16.467 1.00 89.25 165 ASP A C 1
ATOM 1347 O O . ASP A 1 165 ? -4.683 -10.416 16.306 1.00 89.25 165 ASP A O 1
ATOM 1351 N N . ALA A 1 166 ? -5.362 -12.188 17.501 1.00 89.81 166 ALA A N 1
ATOM 1352 C CA . ALA A 1 166 ? -4.365 -12.046 18.554 1.00 89.81 166 ALA A CA 1
ATOM 1353 C C . ALA A 1 166 ? -2.905 -12.184 18.072 1.00 89.81 166 ALA A C 1
ATOM 1355 O O . ALA A 1 166 ? -1.986 -11.950 18.866 1.00 89.81 166 ALA A O 1
ATOM 1356 N N . LYS A 1 167 ? -2.650 -12.594 16.821 1.00 89.00 167 LYS A N 1
ATOM 1357 C CA . LYS A 1 167 ? -1.295 -12.602 16.249 1.00 89.00 167 LYS A CA 1
ATOM 1358 C C . LYS A 1 167 ? -0.773 -1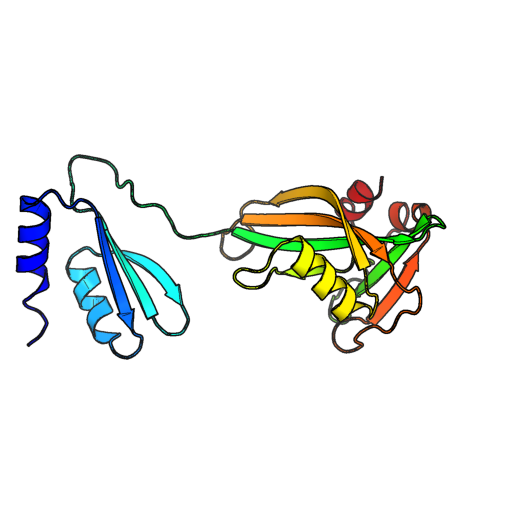1.189 16.035 1.00 89.00 167 LYS A C 1
ATOM 1360 O O . LYS A 1 167 ? 0.377 -10.931 16.374 1.00 89.00 167 LYS A O 1
ATOM 1365 N N . GLU A 1 168 ? -1.606 -10.297 15.514 1.00 85.50 168 GLU A N 1
ATOM 1366 C CA . GLU A 1 168 ? -1.211 -8.942 15.114 1.00 85.50 168 GLU A CA 1
ATOM 1367 C C . GLU A 1 168 ? -1.726 -7.882 16.086 1.00 85.50 168 GLU A C 1
ATOM 1369 O O . GLU A 1 168 ? -1.044 -6.884 16.341 1.00 85.50 168 GLU A O 1
ATOM 1374 N N . ILE A 1 169 ? -2.882 -8.137 16.701 1.00 93.25 169 ILE A N 1
ATOM 1375 C CA . ILE A 1 169 ? -3.583 -7.212 17.583 1.00 93.25 169 ILE A CA 1
ATOM 1376 C C . ILE A 1 169 ? -3.475 -7.680 19.040 1.00 93.25 169 ILE A C 1
ATOM 1378 O O . ILE A 1 169 ? -3.715 -8.836 19.379 1.00 93.25 169 ILE A O 1
ATOM 1382 N N . ALA A 1 170 ? -3.063 -6.774 19.924 1.00 93.56 170 ALA A N 1
ATOM 1383 C CA . ALA A 1 170 ? -3.031 -6.977 21.369 1.00 93.56 170 ALA A CA 1
ATOM 1384 C C . ALA A 1 170 ? -4.384 -6.705 22.035 1.00 93.56 170 ALA A C 1
ATOM 1386 O O . ALA A 1 170 ? -4.680 -7.325 23.053 1.00 93.56 170 ALA A O 1
ATOM 1387 N N . ASP A 1 171 ? -5.168 -5.766 21.501 1.00 95.38 171 ASP A N 1
ATOM 1388 C CA . ASP A 1 171 ? -6.466 -5.382 22.058 1.00 95.38 171 ASP A CA 1
ATOM 1389 C C . ASP A 1 171 ? -7.335 -4.703 20.988 1.00 95.38 171 ASP A C 1
ATOM 1391 O O . ASP A 1 171 ? -6.808 -4.043 20.095 1.00 95.38 171 ASP A O 1
ATOM 1395 N N . ALA A 1 172 ? -8.655 -4.818 21.080 1.00 96.94 172 ALA A N 1
ATOM 1396 C CA . ALA A 1 172 ? -9.594 -4.139 20.193 1.00 96.94 172 ALA A CA 1
ATOM 1397 C C . ALA A 1 172 ? -10.886 -3.825 20.944 1.00 96.94 172 ALA A C 1
ATOM 1399 O O . ALA A 1 172 ? -11.421 -4.670 21.664 1.00 96.94 172 ALA A O 1
ATOM 1400 N N . LYS A 1 173 ? -11.400 -2.602 20.784 1.00 97.38 173 LYS A N 1
ATOM 1401 C CA . LYS A 1 173 ? -12.610 -2.174 21.493 1.00 97.38 173 LYS A CA 1
ATOM 1402 C C . LYS A 1 173 ? -13.375 -1.076 20.774 1.00 97.38 173 LYS A C 1
ATOM 1404 O O . LYS A 1 173 ? -12.826 -0.341 19.958 1.00 97.38 173 LYS A O 1
ATOM 1409 N N . TRP A 1 174 ? -14.629 -0.929 21.179 1.00 98.19 174 TRP A N 1
ATOM 1410 C CA . TRP A 1 174 ? -15.416 0.274 20.949 1.00 98.19 174 TRP A CA 1
ATOM 1411 C C . TRP A 1 174 ? -14.998 1.343 21.964 1.00 98.19 174 TRP A C 1
ATOM 1413 O O . TRP A 1 174 ? -14.985 1.096 23.172 1.00 98.19 174 TRP A O 1
ATOM 1423 N N . MET A 1 175 ? -14.588 2.508 21.478 1.00 97.81 175 MET A N 1
ATOM 1424 C CA . MET A 1 175 ? -14.126 3.634 22.282 1.00 97.81 175 MET A CA 1
ATOM 1425 C C . MET A 1 175 ? -14.997 4.856 22.002 1.00 97.81 175 MET A C 1
ATOM 1427 O O . MET A 1 175 ? -15.265 5.181 20.850 1.00 97.81 175 MET A O 1
ATOM 1431 N N . GLU A 1 176 ? -15.408 5.556 23.058 1.00 97.56 176 GLU A N 1
ATOM 1432 C CA . GLU A 1 176 ? -16.075 6.855 22.932 1.00 97.56 176 GLU A CA 1
ATOM 1433 C C . GLU A 1 176 ? -15.204 7.840 22.146 1.00 97.56 176 GLU A C 1
ATOM 1435 O O . GLU A 1 176 ? -14.004 7.959 22.416 1.00 97.56 176 GLU A O 1
ATOM 1440 N N . MET A 1 177 ? -15.805 8.577 21.209 1.00 96.12 177 MET A N 1
ATOM 1441 C CA . MET A 1 177 ? -15.068 9.480 20.318 1.00 96.12 177 MET A CA 1
ATOM 1442 C C . MET A 1 177 ? -14.240 10.514 21.097 1.00 96.12 177 MET A C 1
ATOM 1444 O O . MET A 1 177 ? -13.051 10.697 20.839 1.00 96.12 177 MET A O 1
ATOM 1448 N N . GLU A 1 178 ? -14.829 11.128 22.125 1.00 96.50 178 GLU A N 1
ATOM 1449 C CA . GLU A 1 178 ? -14.135 12.112 22.965 1.00 96.50 178 GLU A CA 1
ATOM 1450 C C . GLU A 1 178 ? -12.978 11.481 23.757 1.00 96.50 178 GLU A C 1
ATOM 1452 O O . GLU A 1 178 ? -11.913 12.083 23.919 1.00 96.50 178 GLU A O 1
ATOM 1457 N N . ALA A 1 179 ? -13.139 10.232 24.207 1.00 96.75 179 ALA A N 1
ATOM 1458 C CA . ALA A 1 179 ? -12.066 9.498 24.871 1.00 96.75 179 ALA A CA 1
ATOM 1459 C C . ALA A 1 179 ? -10.915 9.193 2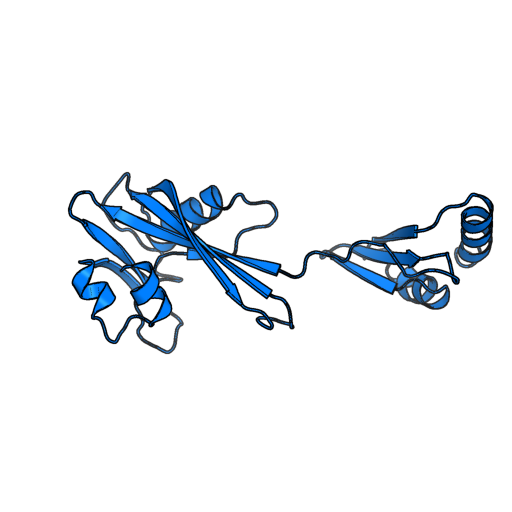3.901 1.00 96.75 179 ALA A C 1
ATOM 1461 O O . ALA A 1 179 ? -9.753 9.245 24.302 1.00 96.75 179 ALA A O 1
ATOM 1462 N N . PHE A 1 180 ? -11.212 8.922 22.626 1.00 96.62 180 PHE A N 1
ATOM 1463 C CA . PHE A 1 180 ? -10.199 8.738 21.587 1.00 96.62 180 PHE A CA 1
ATOM 1464 C C . PHE A 1 180 ? -9.432 10.037 21.303 1.00 96.62 180 PHE A C 1
ATOM 1466 O O . PHE A 1 180 ? -8.199 10.047 21.343 1.00 96.62 180 PHE A O 1
ATOM 1473 N N . ILE A 1 181 ? -10.143 11.150 21.096 1.00 96.44 181 ILE A N 1
ATOM 1474 C CA . ILE A 1 181 ? -9.552 12.462 20.784 1.00 96.44 181 ILE A CA 1
ATOM 1475 C C . ILE A 1 181 ? -8.678 12.980 21.937 1.00 96.44 181 ILE A C 1
ATOM 1477 O O . ILE A 1 181 ? -7.611 13.556 21.703 1.00 96.44 181 ILE A O 1
ATOM 1481 N N . SER A 1 182 ? -9.101 12.772 23.184 1.00 96.06 182 SER A N 1
ATOM 1482 C CA . SER A 1 182 ? -8.385 13.248 24.376 1.00 96.06 182 SER A CA 1
ATOM 1483 C C . SER A 1 182 ? -7.274 12.306 24.860 1.00 96.06 182 SER A C 1
ATOM 1485 O O . SER A 1 182 ? -6.446 12.704 25.682 1.00 96.06 182 SER A O 1
ATOM 1487 N N . SER A 1 183 ? -7.200 11.073 24.346 1.00 94.44 183 SER A N 1
ATOM 1488 C CA . SER A 1 183 ? -6.268 10.061 24.850 1.00 94.44 183 SER A CA 1
ATOM 1489 C C . SER A 1 183 ? -4.795 10.437 24.624 1.00 94.44 183 SER A C 1
ATOM 1491 O O . SER A 1 183 ? -4.396 10.729 23.492 1.00 94.44 183 SER A O 1
ATOM 1493 N N . PRO A 1 184 ? -3.913 10.335 25.637 1.00 93.50 184 PRO A N 1
ATOM 1494 C CA . PRO A 1 184 ? -2.467 10.450 25.424 1.00 93.50 184 PRO A CA 1
ATOM 1495 C C . PRO A 1 184 ? -1.901 9.272 24.612 1.00 93.50 184 PRO A C 1
ATOM 1497 O O . PRO A 1 184 ? -0.807 9.364 24.064 1.00 93.50 184 PRO A O 1
ATOM 1500 N N . HIS A 1 185 ? -2.666 8.183 24.488 1.00 93.50 185 HIS A N 1
ATOM 1501 C CA . HIS A 1 185 ? -2.307 6.989 23.730 1.00 93.50 185 HIS A CA 1
ATOM 1502 C C . HIS A 1 185 ? -2.756 7.053 22.265 1.00 93.50 185 HIS A C 1
ATOM 1504 O O . HIS A 1 185 ? -2.632 6.064 21.555 1.00 93.50 185 HIS A O 1
ATOM 1510 N N . VAL A 1 186 ? -3.244 8.187 21.766 1.00 93.88 186 VAL A N 1
ATOM 1511 C CA . VAL A 1 186 ? -3.586 8.373 20.346 1.00 93.88 186 VAL A CA 1
ATOM 1512 C C . VAL A 1 186 ? -2.698 9.472 19.767 1.00 93.88 186 VAL A C 1
ATOM 1514 O O . VAL A 1 186 ? -2.493 10.511 20.400 1.00 93.88 186 VAL A O 1
ATOM 1517 N N . ASN A 1 187 ? -2.145 9.245 18.574 1.00 91.94 187 ASN A N 1
ATOM 1518 C CA . ASN A 1 187 ? -1.315 10.243 17.899 1.00 91.94 187 ASN A CA 1
ATOM 1519 C C . ASN A 1 187 ? -2.155 11.426 17.376 1.00 91.94 187 ASN A C 1
ATOM 1521 O O . ASN A 1 187 ? -3.362 11.310 17.162 1.00 91.94 187 ASN A O 1
ATOM 1525 N N . ASP A 1 188 ? -1.511 12.566 17.139 1.00 92.44 188 ASP A N 1
ATOM 1526 C CA . ASP A 1 188 ? -2.221 13.792 16.756 1.00 92.44 188 ASP A CA 1
ATOM 1527 C C . ASP A 1 188 ? -2.928 13.689 15.400 1.00 92.44 188 ASP A C 1
ATOM 1529 O O . ASP A 1 188 ? -3.978 14.299 15.212 1.00 92.44 188 ASP A O 1
ATOM 1533 N N . SER A 1 189 ? -2.411 12.881 14.470 1.00 90.44 189 SER A N 1
ATOM 1534 C CA . SER A 1 189 ? -3.060 12.654 13.174 1.00 90.44 189 SER A CA 1
ATOM 1535 C C . SER A 1 189 ? -4.408 11.950 13.328 1.00 90.44 189 SER A C 1
ATOM 1537 O O . SER A 1 189 ? -5.397 12.409 12.769 1.00 90.44 189 SER A O 1
ATOM 1539 N N . ASN A 1 190 ? -4.474 10.883 14.124 1.00 92.81 190 ASN A N 1
ATOM 1540 C CA . ASN A 1 190 ? -5.715 10.163 14.402 1.00 92.81 190 ASN A CA 1
ATOM 1541 C C . ASN A 1 190 ? -6.698 11.026 15.199 1.00 92.81 190 ASN A C 1
ATOM 1543 O O . ASN A 1 190 ? -7.891 11.007 14.913 1.00 92.81 190 ASN A O 1
ATOM 1547 N N . LYS A 1 191 ? -6.204 11.840 16.141 1.00 94.38 191 LYS A N 1
ATOM 1548 C CA . LYS A 1 191 ? -7.041 12.825 16.844 1.00 94.38 191 LYS A CA 1
ATOM 1549 C C . LYS A 1 191 ? -7.633 13.852 15.888 1.00 94.38 191 LYS A C 1
ATOM 1551 O O . LYS A 1 191 ? -8.795 14.197 16.029 1.00 94.38 191 LYS A O 1
ATOM 1556 N N . PHE A 1 192 ? -6.845 14.346 14.935 1.00 93.00 192 PHE A N 1
ATOM 1557 C CA . PHE A 1 192 ? -7.311 15.300 13.931 1.00 93.00 192 PHE A CA 1
ATOM 1558 C C . PHE A 1 192 ? -8.381 14.692 13.019 1.00 93.00 192 PHE A C 1
ATOM 1560 O O . PHE A 1 192 ? -9.359 15.361 12.725 1.00 93.00 192 PHE A O 1
ATOM 1567 N N . ILE A 1 193 ? -8.216 13.430 12.617 1.00 93.19 193 ILE A N 1
ATOM 1568 C CA . ILE A 1 193 ? -9.191 12.699 11.792 1.00 93.19 193 ILE A CA 1
ATOM 1569 C C . ILE A 1 193 ? -10.543 12.539 12.504 1.00 93.19 193 ILE A C 1
ATOM 1571 O O . ILE A 1 193 ? -11.576 12.539 11.846 1.00 93.19 193 ILE A O 1
ATOM 1575 N N . ALA A 1 194 ? -10.528 12.375 13.827 1.00 92.81 194 ALA A N 1
ATOM 1576 C CA . ALA A 1 194 ? -11.721 12.127 14.632 1.00 92.81 194 ALA A CA 1
ATOM 1577 C C . ALA A 1 194 ? -12.486 13.396 15.065 1.00 92.81 194 ALA A C 1
ATOM 1579 O O . ALA A 1 194 ? -13.567 13.264 15.635 1.00 92.81 194 ALA A O 1
ATOM 1580 N N . ARG A 1 195 ? -11.926 14.593 14.845 1.00 87.81 195 ARG A N 1
ATOM 1581 C CA . ARG A 1 195 ? -12.545 15.888 15.187 1.00 87.81 195 ARG A CA 1
ATOM 1582 C C . ARG A 1 195 ? -13.490 16.369 14.095 1.00 87.81 195 ARG A C 1
ATOM 1584 O O . ARG A 1 195 ? -14.529 16.951 14.472 1.00 87.81 195 ARG A O 1
#

Foldseek 3Di:
DPLPVLVVVLVVCVVVVNFKDKDKAFPVRCVCVVSCVVSPWDWQDDDPTITMTMDGNDDPDDDPDDGDAQEWEKEFEQEAEPVGWTKWFAWDPDPAGAIDTFIDTADDVHDRQRRHQVRCCAFWVWGKHFDAWLDWDWDACDPPRGIYIYTYTYIYTPDQDTDGDVVTTVDMHTHHLVCQLPPPRYDNVRNVSSD

Mean predicted aligned error: 5.09 Å

Solvent-accessible surface area (backbone atoms only — not comparable to full-atom values): 11056 Å² total; per-residue (Å²): 138,77,82,71,54,60,67,57,51,55,50,51,35,54,78,70,67,50,48,72,48,80,45,79,42,40,59,95,48,52,82,49,52,68,53,42,42,75,74,61,33,43,87,57,52,72,55,101,60,30,40,34,32,34,31,67,63,64,85,90,58,82,81,80,73,81,78,64,92,56,65,47,48,35,29,24,26,50,32,38,47,98,87,55,30,30,45,34,32,25,59,49,86,54,95,62,84,40,54,38,62,31,50,46,68,52,56,91,94,53,52,71,65,55,36,19,35,49,30,28,28,60,51,30,46,31,52,49,45,81,75,46,78,75,49,76,46,78,42,76,65,52,71,93,68,20,30,36,39,36,39,34,29,32,24,40,56,80,55,85,70,75,53,53,38,70,86,57,27,68,43,73,45,78,38,51,52,69,59,51,52,68,32,91,41,33,54,70,69,63,28,59,75,74,106

Sequence (195 aa):
MLFNFFPASLKHYRETGIRGVWIKISIKQCSFIPVAVKHGFVYHHCYPTFIVVTQWLPKDEPNSLPTFATTYIGVAGFVVRDDGQLLVVKERFRTQDHWKLPGGMADYNEDIRETARREVLEETGIEAEFVSLVCIRHIPDFRFGCSDLYFVCLMTPKSTEIKFDAKEIADAKWMEMEAFISSPHVNDSNKFIAR

Radius of gyration: 23.92 Å; Cα contacts (8 Å, |Δi|>4): 363; chains: 1; bounding box: 50×33×64 Å

Secondary structure (DSSP, 8-state):
--TTHHHHHHHHHHHTT--EEEEEEEGGGGGGHHHHHHTT-EEEEEETTEEEEEEE--SSS---PPPPP-EEEEEEEEEB-TTSEEEEEEESS-SS--EE-SEEEPPTT--HHHHHHHHHHHHH---EEEEEEEEEEEESS-GGG-EEEEEEEEEEES-------TTTEEEEEEEEHHHHHH-TTS-HHHHHHH-

Nearest PDB structures (foldseek):
  3i7u-assembly1_B  TM=8.451E-01  e=5.967E-10  Aquifex aeolicus VF5
  6m72-assembly1_A  TM=8.761E-01  e=1.560E-08  Mycolicibacterium smegmatis MC2 155
  4dyw-assembly1_A  TM=8.186E-01  e=3.051E-09  Burkholderia pseudomallei 1710b
  2b0v-assembly1_A  TM=8.254E-01  e=3.033E-08  Nitrosomonas europaea
  7r0d-assembly1_AAA  TM=8.256E-01  e=7.929E-07  Homo sapiens

pLDDT: mean 93.86, std 8.07, range [44.31, 98.69]

InterPro domains:
  IPR000086 NUDIX hydrolase domain [PF00293] (74-194)
  IPR000086 NUDIX hydrolase domain [PS51462] (70-195)
  IPR003293 Nudix hydrolase 6-like [PR01356] (29-47)
  IPR003293 Nudix hydrolase 6-like [PR01356] (85-102)
  IPR003293 Nudix hydrolase 6-like [PR01356] (153-177)
  IPR003293 Nudix hydrolase 6-like [PTHR13994] (7-190)
  IPR015797 NUDIX hydrolase-like domain superfamily [SSF55811] (37-182)
  IPR020084 NUDIX hydrolase, conserved site [PS00893] (104-125)
  IPR020476 NUDIX hydrolase [PR00502] (99-113)
  IPR020476 NUDIX hydrolase [PR00502] (113-128)
  IPR040618 Pre-nudix hydrolase domain [PF18290] (8-57)

Organism: Nematostella vectensis (NCBI:txid45351)